Protein AF-A0A916U4J6-F1 (afdb_monomer_lite)

pLDDT: mean 70.71, std 25.66, range [29.33, 98.06]

Radius of gyration: 23.9 Å; chains: 1; bounding box: 47×44×87 Å

Secondary structure (DSSP, 8-state):
-------PPEEEE-------------------------SSSSTTTSS-S----S-HHHHS-----S---------------S----S-EEE-------TTT--EEEE--SSS-GGGEEEEEEEEEEEES-SS-S-SEEEETTEEEEPEEEEEE---SSS-SEEEEEEEE-HHHHHH-SSSEEEEE--TT-B-TT-

Organism: NCBI:txid1834438

Foldseek 3Di:
DDDDPPLAAAAEAADFDDDDPDDDDDDDDDDDDDDDDDPDPVPPVVVPDDDLQFDPPPADPPPPDPDPPPPPPPPPDPPDDPDDDPRHHYWYWYDADCAVVQKDKTFTDDDDQLLRHPWYKDKAKAFAQDPPDFQQWKDKVNHIFGWDWPDWAGDPSPNGGIMTMTMTTCSVVSNPDPHRMIMIHDRGRGRRHGD

Structure (mmCIF, N/CA/C/O backbone):
data_AF-A0A916U4J6-F1
#
_entry.id   AF-A0A916U4J6-F1
#
loop_
_atom_site.group_PDB
_atom_site.id
_atom_site.type_symbol
_atom_site.label_atom_id
_atom_site.label_alt_id
_atom_site.label_comp_id
_atom_site.label_asym_id
_atom_site.label_entity_id
_atom_site.label_seq_id
_atom_site.pdbx_PDB_ins_code
_atom_site.Cartn_x
_atom_site.Cartn_y
_atom_site.Cartn_z
_atom_site.occupancy
_atom_site.B_iso_or_equiv
_atom_site.auth_seq_id
_atom_site.auth_comp_id
_atom_site.auth_asym_id
_atom_site.auth_atom_id
_atom_site.pdbx_PDB_model_num
ATOM 1 N N . MET A 1 1 ? -29.915 -5.678 33.507 1.00 37.84 1 MET A N 1
ATOM 2 C CA . MET A 1 1 ? -29.948 -5.132 32.134 1.00 37.84 1 MET A CA 1
ATOM 3 C C . MET A 1 1 ? -28.510 -5.039 31.644 1.00 37.84 1 MET A C 1
ATOM 5 O O . MET A 1 1 ? -27.754 -4.249 32.188 1.00 37.84 1 MET A O 1
ATOM 9 N N . LYS A 1 2 ? -28.085 -5.941 30.750 1.00 38.78 2 LYS A N 1
ATOM 10 C CA . LYS A 1 2 ? -26.725 -5.948 30.186 1.00 38.78 2 LYS A CA 1
ATOM 11 C C . LYS A 1 2 ? -26.757 -5.118 28.902 1.00 38.78 2 LYS A C 1
ATOM 13 O O . LYS A 1 2 ? -27.437 -5.505 27.959 1.00 38.78 2 LYS A O 1
ATOM 18 N N . ASN A 1 3 ? -26.073 -3.976 28.901 1.00 37.28 3 ASN A N 1
ATOM 19 C CA . ASN A 1 3 ? -25.923 -3.127 27.721 1.00 37.28 3 ASN A CA 1
ATOM 20 C C . ASN A 1 3 ? -25.025 -3.843 26.707 1.00 37.28 3 ASN A C 1
ATOM 22 O O . ASN A 1 3 ? -23.828 -4.009 26.937 1.00 37.28 3 ASN A O 1
ATOM 26 N N . LEU A 1 4 ? -25.623 -4.300 25.608 1.00 35.91 4 LEU A N 1
ATOM 27 C CA . LEU A 1 4 ? -24.920 -4.903 24.485 1.00 35.91 4 LEU A CA 1
ATOM 28 C C . LEU A 1 4 ? -24.392 -3.766 23.599 1.00 35.91 4 LEU A C 1
ATOM 30 O O . LEU A 1 4 ? -25.134 -3.172 22.819 1.00 35.91 4 LEU A O 1
ATOM 34 N N . LEU A 1 5 ? -23.119 -3.410 23.775 1.00 39.50 5 LEU A N 1
ATOM 35 C CA . LEU A 1 5 ? -22.421 -2.458 22.912 1.00 39.50 5 LEU A CA 1
ATOM 36 C C . LEU A 1 5 ? -22.203 -3.104 21.541 1.00 39.50 5 LEU A C 1
ATOM 38 O O . LEU A 1 5 ? -21.291 -3.906 21.348 1.00 39.50 5 LEU A O 1
ATOM 42 N N . LEU A 1 6 ? -23.078 -2.754 20.601 1.00 39.31 6 LEU A N 1
ATOM 43 C CA . LEU A 1 6 ? -22.990 -3.135 19.198 1.00 39.31 6 LEU A CA 1
ATOM 44 C C . LEU A 1 6 ? -21.761 -2.446 18.582 1.00 39.31 6 LEU A C 1
ATOM 46 O O . LEU A 1 6 ? -21.791 -1.259 18.256 1.00 39.31 6 LEU A O 1
ATOM 50 N N . THR A 1 7 ? -20.647 -3.166 18.481 1.00 41.00 7 THR A N 1
ATOM 51 C CA . THR A 1 7 ? -19.419 -2.662 17.855 1.00 41.00 7 THR A CA 1
ATOM 52 C C . THR A 1 7 ? -19.598 -2.736 16.340 1.00 41.00 7 THR A C 1
ATOM 54 O O . THR A 1 7 ? -19.508 -3.807 15.745 1.00 41.00 7 THR A O 1
ATOM 57 N N . LYS A 1 8 ? -19.928 -1.603 15.713 1.00 39.94 8 LYS A N 1
ATOM 58 C CA . LYS A 1 8 ? -20.011 -1.494 14.252 1.00 39.94 8 LYS A CA 1
ATOM 59 C C . LYS A 1 8 ? -18.611 -1.632 13.652 1.00 39.94 8 LYS A C 1
ATOM 61 O O . LYS A 1 8 ? -17.681 -0.953 14.083 1.00 39.94 8 LYS A O 1
ATOM 66 N N . SER A 1 9 ? -18.468 -2.542 12.693 1.00 39.62 9 SER A N 1
ATOM 67 C CA . SER A 1 9 ? -17.208 -2.806 11.997 1.00 39.62 9 SER A CA 1
ATOM 68 C C . SER A 1 9 ? -17.072 -1.870 10.799 1.00 39.62 9 SER A C 1
ATOM 70 O O . SER A 1 9 ? -17.904 -1.898 9.891 1.00 39.62 9 SER A O 1
ATOM 72 N N . ALA A 1 10 ? -16.019 -1.053 10.797 1.00 39.56 10 ALA A N 1
ATOM 73 C CA . ALA A 1 10 ? -15.671 -0.175 9.686 1.00 39.56 10 ALA A CA 1
ATOM 74 C C . ALA A 1 10 ? -14.513 -0.780 8.869 1.00 39.56 10 ALA A C 1
ATOM 76 O O . ALA A 1 10 ? -13.466 -1.120 9.425 1.00 39.56 10 ALA A O 1
ATOM 77 N N . ALA A 1 11 ? -14.697 -0.905 7.560 1.00 34.94 11 ALA A N 1
ATOM 78 C CA . ALA A 1 11 ? -13.692 -1.246 6.565 1.00 34.94 11 ALA A CA 1
ATOM 79 C C . ALA A 1 11 ? -13.118 0.029 5.926 1.00 34.94 11 ALA A C 1
ATOM 81 O O . ALA A 1 11 ? -13.795 1.032 5.770 1.00 34.94 11 ALA A O 1
ATOM 82 N N . ILE A 1 12 ? -11.849 0.041 5.536 1.00 36.91 12 ILE A N 1
ATOM 83 C CA . ILE A 1 12 ? -11.245 1.203 4.868 1.00 36.91 12 ILE A CA 1
ATOM 84 C C . ILE A 1 12 ? -10.747 0.764 3.492 1.00 36.91 12 ILE A C 1
ATOM 86 O O . ILE A 1 12 ? -9.858 -0.080 3.398 1.00 36.91 12 ILE A O 1
ATOM 90 N N . LEU A 1 13 ? -11.322 1.319 2.427 1.00 34.31 13 LEU A N 1
ATOM 91 C CA . LEU A 1 13 ? -10.935 1.104 1.038 1.00 34.31 13 LEU A CA 1
ATOM 92 C C . LEU A 1 13 ? -10.186 2.323 0.501 1.00 34.31 13 LEU A C 1
ATOM 94 O O . LEU A 1 13 ? -10.789 3.179 -0.115 1.00 34.31 13 LEU A O 1
ATOM 98 N N . ILE A 1 14 ? -8.880 2.431 0.693 1.00 40.22 14 ILE A N 1
ATOM 99 C CA . ILE A 1 14 ? -8.102 3.554 0.152 1.00 40.22 14 ILE A CA 1
ATOM 100 C C . ILE A 1 14 ? -7.946 3.393 -1.373 1.00 40.22 14 ILE A C 1
ATOM 102 O O . ILE A 1 14 ? -7.306 2.447 -1.826 1.00 40.22 14 ILE A O 1
ATOM 106 N N . ILE A 1 15 ? -8.574 4.281 -2.157 1.00 37.62 15 ILE A N 1
ATOM 107 C CA . ILE A 1 15 ? -8.485 4.332 -3.623 1.00 37.62 15 ILE A CA 1
ATOM 108 C C . ILE A 1 15 ? -7.694 5.570 -4.010 1.00 37.62 15 ILE A C 1
ATOM 110 O O . ILE A 1 15 ? -8.048 6.687 -3.631 1.00 37.62 15 ILE A O 1
ATOM 114 N N . ILE A 1 16 ? -6.669 5.364 -4.825 1.00 37.81 16 ILE A N 1
ATOM 115 C CA . ILE A 1 16 ? -5.968 6.434 -5.511 1.00 37.81 16 ILE A CA 1
ATOM 116 C C . ILE A 1 16 ? -6.510 6.500 -6.948 1.00 37.81 16 ILE A C 1
ATOM 118 O O . ILE A 1 16 ? -6.655 5.470 -7.607 1.00 37.81 16 ILE A O 1
ATOM 122 N N . GLY A 1 17 ? -6.954 7.689 -7.364 1.00 36.22 17 GLY A N 1
ATOM 123 C CA . GLY A 1 17 ? -7.485 7.943 -8.703 1.00 36.22 17 GLY A CA 1
ATOM 124 C C . GLY A 1 17 ? -8.231 9.277 -8.799 1.00 36.22 17 GLY A C 1
ATOM 125 O O . GLY A 1 17 ? -9.106 9.580 -7.988 1.00 36.22 17 GLY A O 1
ATOM 126 N N . SER A 1 18 ? -7.883 10.100 -9.791 1.00 41.28 18 SER A N 1
ATOM 127 C CA . SER A 1 18 ? -8.541 11.387 -10.050 1.00 41.28 18 SER A CA 1
ATOM 128 C C . SER A 1 18 ? -9.828 11.238 -10.867 1.00 41.28 18 SER A C 1
ATOM 130 O O . SER A 1 18 ? -9.869 10.541 -11.879 1.00 41.28 18 SER A O 1
ATOM 132 N N . ILE A 1 19 ? -10.854 11.997 -10.474 1.00 39.66 19 ILE A N 1
ATOM 133 C CA . ILE A 1 19 ? -11.991 12.368 -11.323 1.00 39.66 19 ILE A CA 1
ATOM 134 C C . ILE A 1 19 ? -11.490 13.431 -12.308 1.00 39.66 19 ILE A C 1
ATOM 136 O O . ILE A 1 19 ? -11.100 14.523 -11.898 1.00 39.66 19 ILE A O 1
ATOM 140 N N . ILE A 1 20 ? -11.500 13.129 -13.607 1.00 39.34 20 ILE A N 1
ATOM 141 C CA . ILE A 1 20 ? -11.225 14.126 -14.647 1.00 39.34 20 ILE A CA 1
ATOM 142 C C . ILE A 1 20 ? -12.505 14.945 -14.860 1.00 39.34 20 ILE A C 1
ATOM 144 O O . ILE A 1 20 ? -13.418 14.509 -15.560 1.00 39.34 20 ILE A O 1
ATOM 148 N N . LEU A 1 21 ? -12.582 16.139 -14.265 1.00 37.91 21 LEU A N 1
ATOM 149 C CA . LEU A 1 21 ? -13.502 17.177 -14.734 1.00 37.91 21 LEU A CA 1
ATOM 150 C C . LEU A 1 21 ? -12.911 17.778 -16.015 1.00 37.91 21 LEU A C 1
ATOM 152 O O . LEU A 1 21 ? -11.863 18.421 -15.993 1.00 37.91 21 LEU A O 1
ATOM 156 N N . GLY A 1 22 ? -13.570 17.519 -17.143 1.00 40.03 22 GLY A N 1
ATOM 157 C CA . GLY A 1 22 ? -13.184 18.065 -18.436 1.00 40.03 22 GLY A CA 1
ATOM 158 C C . GLY A 1 22 ? -13.359 19.582 -18.503 1.00 40.03 22 GLY A C 1
ATOM 159 O O . GLY A 1 22 ? -14.395 20.109 -18.109 1.00 40.03 22 GLY A O 1
ATOM 160 N N . CYS A 1 23 ? -12.380 20.261 -19.100 1.00 29.33 23 CYS A N 1
ATOM 161 C CA . CYS A 1 23 ? -12.563 21.575 -19.705 1.00 29.33 23 CYS A CA 1
ATOM 162 C C . CYS A 1 23 ? -11.940 21.587 -21.105 1.00 29.33 23 CYS A C 1
ATOM 164 O O . CYS A 1 23 ? -10.903 20.978 -21.364 1.00 29.33 23 CYS A O 1
ATOM 166 N N . LYS A 1 24 ? -12.690 22.215 -22.011 1.00 31.84 24 LYS A N 1
ATOM 167 C CA . LYS A 1 24 ? -12.621 22.143 -23.471 1.00 31.84 24 LYS A CA 1
ATOM 168 C C . LYS A 1 24 ? -11.308 22.653 -24.068 1.00 31.84 24 LYS A C 1
ATOM 170 O O . LYS A 1 24 ? -10.673 23.569 -23.562 1.00 31.84 24 LYS A O 1
ATOM 175 N N . LYS A 1 25 ? -10.991 22.060 -25.217 1.00 31.42 25 LYS A N 1
ATOM 176 C CA . LYS A 1 25 ? -9.931 22.414 -26.160 1.00 31.42 25 LYS A CA 1
ATOM 177 C C . LYS A 1 25 ? -10.470 23.454 -27.154 1.00 31.42 25 LYS A C 1
ATOM 179 O O . LYS A 1 25 ? -11.507 23.195 -27.759 1.00 31.42 25 LYS A O 1
ATOM 184 N N . GLU A 1 26 ? -9.748 24.546 -27.389 1.00 33.69 26 GLU A N 1
ATOM 185 C CA . GLU A 1 26 ? -9.824 25.318 -28.639 1.00 33.69 26 GLU A CA 1
ATOM 186 C C . GLU A 1 26 ? -8.416 25.365 -29.244 1.00 33.69 26 GLU A C 1
ATOM 188 O O . GLU A 1 26 ? -7.453 25.757 -28.589 1.00 33.69 26 GLU A O 1
ATOM 193 N N . VAL A 1 27 ? -8.290 24.865 -30.474 1.00 33.28 27 VAL A N 1
ATOM 194 C CA . VAL A 1 27 ? -7.071 24.918 -31.291 1.00 33.28 27 VAL A CA 1
ATOM 195 C C . VAL A 1 27 ? -7.334 25.944 -32.383 1.00 33.28 27 VAL A C 1
ATOM 197 O O . VAL A 1 27 ? -8.283 25.779 -33.147 1.00 33.28 27 VAL A O 1
ATOM 200 N N . ALA A 1 28 ? -6.499 26.978 -32.460 1.00 31.88 28 ALA A N 1
ATOM 201 C CA . ALA A 1 28 ? -6.439 27.849 -33.625 1.00 31.88 28 ALA A CA 1
ATOM 202 C C . ALA A 1 28 ? -5.655 27.148 -34.747 1.00 31.88 28 ALA A C 1
ATOM 204 O O . ALA A 1 28 ? -4.586 26.581 -34.516 1.00 31.88 28 ALA A O 1
ATOM 205 N N . LEU A 1 29 ? -6.244 27.165 -35.943 1.00 29.86 29 LEU A N 1
ATOM 206 C CA . LEU A 1 29 ? -5.671 26.739 -37.217 1.00 29.86 29 LEU A CA 1
ATOM 207 C C . LEU A 1 29 ? -4.660 27.781 -37.709 1.00 29.86 29 LEU A C 1
ATOM 209 O O . LEU A 1 29 ? -4.991 28.962 -37.756 1.00 29.86 29 LEU A O 1
ATOM 213 N N . GLU A 1 30 ? -3.495 27.336 -38.172 1.00 32.72 30 GLU A N 1
ATOM 214 C CA . GLU A 1 30 ? -2.698 28.093 -39.139 1.00 32.72 30 GLU A CA 1
ATOM 215 C C . GLU A 1 30 ? -2.249 27.144 -40.259 1.00 32.72 30 GLU A C 1
ATOM 217 O O . GLU A 1 30 ? -1.778 26.030 -40.010 1.00 32.72 30 GLU A O 1
ATOM 222 N N . GLU A 1 31 ? -2.512 27.565 -41.496 1.00 35.88 31 GLU A N 1
ATOM 223 C CA . GLU A 1 31 ? -2.202 26.868 -42.741 1.00 35.88 31 GLU A CA 1
ATOM 224 C C . GLU A 1 31 ? -0.689 26.768 -42.968 1.00 35.88 31 GLU A C 1
ATOM 226 O O . GLU A 1 31 ? 0.039 27.749 -42.837 1.00 35.88 31 GLU A O 1
ATOM 231 N N . ALA A 1 32 ? -0.221 25.618 -43.454 1.00 32.31 32 ALA A N 1
ATOM 232 C CA . ALA A 1 32 ? 1.017 25.566 -44.220 1.00 32.31 32 ALA A CA 1
ATOM 233 C C . ALA A 1 32 ? 0.828 24.675 -45.448 1.00 32.31 32 ALA A C 1
ATOM 235 O O . ALA A 1 32 ? 0.446 23.506 -45.366 1.00 32.31 32 ALA A O 1
ATOM 236 N N . ALA A 1 33 ? 1.062 25.305 -46.593 1.00 32.69 33 ALA A N 1
ATOM 237 C CA . ALA A 1 33 ? 0.793 24.823 -47.928 1.00 32.69 33 ALA A CA 1
ATOM 238 C C . ALA A 1 33 ? 1.685 23.651 -48.376 1.00 32.69 33 ALA A C 1
ATOM 240 O O . ALA A 1 33 ? 2.830 23.466 -47.966 1.00 32.69 33 ALA A O 1
ATOM 241 N N . LEU A 1 34 ? 1.093 22.908 -49.305 1.00 30.62 34 LEU A N 1
ATOM 242 C CA . LEU A 1 34 ? 1.559 21.768 -50.083 1.00 30.62 34 LEU A CA 1
ATOM 243 C C . LEU A 1 34 ? 2.905 21.994 -50.808 1.00 30.62 34 LEU A C 1
ATOM 245 O O . LEU A 1 34 ? 3.031 22.954 -51.566 1.00 30.62 34 LEU A O 1
ATOM 249 N N . LYS A 1 35 ? 3.834 21.027 -50.730 1.00 30.42 35 LYS A N 1
ATOM 250 C CA . LYS A 1 35 ? 4.704 20.654 -51.865 1.00 30.42 35 LYS A CA 1
ATOM 251 C C . LYS A 1 35 ? 4.876 19.136 -51.935 1.00 30.42 35 LYS A C 1
ATOM 253 O O . LYS A 1 35 ? 5.360 18.498 -51.007 1.00 30.42 35 LYS A O 1
ATOM 258 N N . ASN A 1 36 ? 4.417 18.600 -53.059 1.00 38.28 36 ASN A N 1
ATOM 259 C CA . ASN A 1 36 ? 4.469 17.211 -53.486 1.00 38.28 36 ASN A CA 1
ATOM 260 C C . ASN A 1 36 ? 5.696 17.036 -54.393 1.00 38.28 36 ASN A C 1
ATOM 262 O O . ASN A 1 36 ? 5.663 17.532 -55.514 1.00 38.28 36 ASN A O 1
ATOM 266 N N . GLU A 1 37 ? 6.742 16.346 -53.934 1.00 35.78 37 GLU A N 1
ATOM 267 C CA . GLU A 1 37 ? 7.788 15.795 -54.806 1.00 35.78 37 GLU A CA 1
ATOM 268 C C . GLU A 1 37 ? 8.212 14.392 -54.326 1.00 35.78 37 GLU A C 1
ATOM 270 O O . GLU A 1 37 ? 8.702 14.202 -53.213 1.00 35.78 37 GLU A O 1
ATOM 275 N N . SER A 1 38 ? 8.013 13.415 -55.218 1.00 36.16 38 SER A N 1
ATOM 276 C CA . SER A 1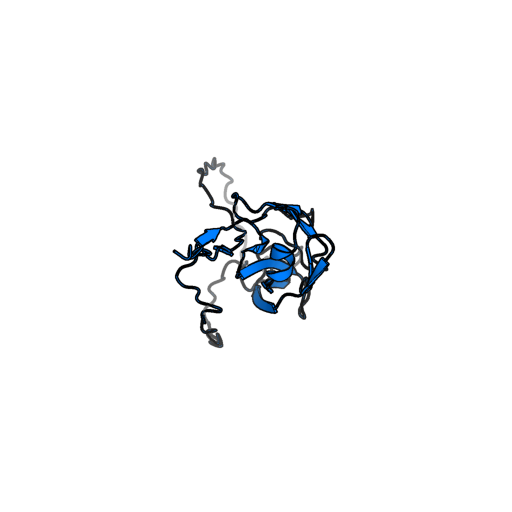 38 ? 8.631 12.079 -55.292 1.00 36.16 38 SER A CA 1
ATOM 277 C C . SER A 1 38 ? 8.538 11.152 -54.067 1.00 36.16 38 SER A C 1
ATOM 279 O O . SER A 1 38 ? 9.440 11.024 -53.238 1.00 36.16 38 SER A O 1
ATOM 281 N N . VAL A 1 39 ? 7.434 10.411 -54.049 1.00 43.44 39 VAL A N 1
ATOM 282 C CA . VAL A 1 39 ? 7.189 9.188 -53.282 1.00 43.44 39 VAL A CA 1
ATOM 283 C C . VAL A 1 39 ? 8.073 8.072 -53.854 1.00 43.44 39 VAL A C 1
ATOM 285 O O . VAL A 1 39 ? 7.848 7.677 -54.985 1.00 43.44 39 VAL A O 1
ATOM 288 N N . GLU A 1 40 ? 9.107 7.642 -53.120 1.00 41.47 40 GLU A N 1
ATOM 289 C CA . GLU A 1 40 ? 9.592 6.239 -53.014 1.00 41.47 40 GLU A CA 1
ATOM 290 C C . GLU A 1 40 ? 10.998 6.130 -52.392 1.00 41.47 40 GLU A C 1
ATOM 292 O O . GLU A 1 40 ? 11.308 5.114 -51.780 1.00 41.47 40 GLU A O 1
ATOM 297 N N . SER A 1 41 ? 11.824 7.185 -52.390 1.00 33.91 41 SER A N 1
ATOM 298 C CA . SER A 1 41 ? 13.187 7.099 -51.816 1.00 33.91 41 SER A CA 1
ATOM 299 C C . SER A 1 41 ? 13.327 7.596 -50.363 1.00 33.91 41 SER A C 1
ATOM 301 O O . SER A 1 41 ? 14.405 7.490 -49.778 1.00 33.91 41 SER A O 1
ATOM 303 N N . ALA A 1 42 ? 12.260 8.116 -49.743 1.00 31.89 42 ALA A N 1
ATOM 304 C CA . ALA A 1 42 ? 12.296 8.644 -48.369 1.00 31.89 42 ALA A CA 1
ATOM 305 C C . ALA A 1 42 ? 11.887 7.625 -47.283 1.00 31.89 42 ALA A C 1
ATOM 307 O O . ALA A 1 42 ? 12.014 7.918 -46.092 1.00 31.89 42 ALA A O 1
ATOM 308 N N . VAL A 1 43 ? 11.415 6.431 -47.666 1.00 38.75 43 VAL A N 1
ATOM 309 C CA . VAL A 1 43 ? 10.859 5.445 -46.718 1.00 38.75 43 VAL A CA 1
ATOM 310 C C . VAL A 1 43 ? 11.951 4.715 -45.926 1.00 38.75 43 VAL A C 1
ATOM 312 O O . VAL A 1 43 ? 11.737 4.396 -44.761 1.00 38.75 43 VAL A O 1
ATOM 315 N N . SER A 1 44 ? 13.157 4.538 -46.476 1.00 38.72 44 SER A N 1
ATOM 316 C CA . SER A 1 44 ? 14.243 3.845 -45.757 1.00 38.72 44 SER A CA 1
ATOM 317 C C . SER A 1 44 ? 15.209 4.765 -45.004 1.00 38.72 44 SER A C 1
ATOM 319 O O . SER A 1 44 ? 15.927 4.290 -44.130 1.00 38.72 44 SER A O 1
ATOM 321 N N . ALA A 1 45 ? 15.212 6.076 -45.269 1.00 31.44 45 ALA A N 1
ATOM 322 C CA . ALA A 1 45 ? 16.158 7.012 -44.643 1.00 31.44 45 ALA A CA 1
ATOM 323 C C . ALA A 1 45 ? 15.576 7.820 -43.465 1.00 31.44 45 ALA A C 1
ATOM 325 O O . ALA A 1 45 ? 16.329 8.457 -42.733 1.00 31.44 45 ALA A O 1
ATOM 326 N N . LYS A 1 46 ? 14.256 7.772 -43.224 1.00 34.69 46 LYS A N 1
ATOM 327 C CA . LYS A 1 46 ? 13.618 8.437 -42.067 1.00 34.69 46 LYS A CA 1
ATOM 328 C C . LYS A 1 46 ? 13.382 7.527 -40.857 1.00 34.69 46 LYS A C 1
ATOM 330 O O . LYS A 1 46 ? 12.897 7.996 -39.833 1.00 34.69 46 LYS A O 1
ATOM 335 N N . LEU A 1 47 ? 13.789 6.258 -40.938 1.00 39.06 47 LEU A N 1
ATOM 336 C CA . LEU A 1 47 ? 13.796 5.321 -39.805 1.00 39.06 47 LEU A CA 1
ATOM 337 C C . LEU A 1 47 ? 15.022 5.464 -38.886 1.00 39.06 47 LEU A C 1
ATOM 339 O O . LEU A 1 47 ? 15.155 4.718 -37.921 1.00 39.06 47 LEU A O 1
ATOM 343 N N . SER A 1 48 ? 15.897 6.440 -39.138 1.00 42.91 48 SER A N 1
ATOM 344 C CA . SER A 1 48 ? 17.095 6.677 -38.333 1.00 42.91 48 SER A CA 1
ATOM 345 C C . SER A 1 48 ? 17.105 8.076 -37.716 1.00 42.91 48 SER A C 1
ATOM 347 O O . SER A 1 48 ? 17.960 8.896 -38.037 1.00 42.91 48 SER A O 1
ATOM 349 N N . SER A 1 49 ? 16.191 8.346 -36.781 1.00 34.84 49 SER A N 1
ATOM 350 C CA . SER A 1 49 ? 16.466 9.292 -35.691 1.00 34.84 49 SER A CA 1
ATOM 351 C C . SER A 1 49 ? 15.435 9.190 -34.566 1.00 34.84 49 SER A C 1
ATOM 353 O O . SER A 1 49 ? 14.314 9.671 -34.693 1.00 34.84 49 SER A O 1
ATOM 355 N N . LYS A 1 50 ? 15.910 8.653 -33.436 1.00 39.44 50 LYS A N 1
ATOM 356 C CA . LYS A 1 50 ? 15.469 8.933 -32.060 1.00 39.44 50 LYS A CA 1
ATOM 357 C C . LYS A 1 50 ? 14.051 8.498 -31.674 1.00 39.44 50 LYS A C 1
ATOM 359 O O . LYS A 1 50 ? 13.132 9.298 -31.591 1.00 39.44 50 LYS A O 1
ATOM 364 N N . SER A 1 51 ? 13.975 7.214 -31.317 1.00 39.91 51 SER A N 1
ATOM 365 C CA . SER A 1 51 ? 13.306 6.689 -30.116 1.00 39.91 51 SER A CA 1
ATOM 366 C C . SER A 1 51 ? 12.078 7.478 -29.647 1.00 39.91 51 SER A C 1
ATOM 368 O O . SER A 1 51 ? 12.158 8.305 -28.737 1.00 39.91 51 SER A O 1
ATOM 370 N N . LEU A 1 52 ? 10.927 7.177 -30.248 1.00 38.72 52 LEU A N 1
ATOM 371 C CA . LEU A 1 52 ? 9.648 7.374 -29.576 1.00 38.72 52 LEU A CA 1
ATOM 372 C C . LEU A 1 52 ? 9.594 6.352 -28.436 1.00 38.72 52 LEU A C 1
ATOM 374 O O . LEU A 1 52 ? 9.311 5.175 -28.639 1.00 38.72 52 LEU A O 1
ATOM 378 N N . LEU A 1 53 ? 9.990 6.820 -27.255 1.00 41.94 53 LEU A N 1
ATOM 379 C CA . LEU A 1 53 ? 10.016 6.081 -26.002 1.00 41.94 53 LEU A CA 1
ATOM 380 C C . LEU A 1 53 ? 8.585 5.713 -25.590 1.00 41.94 53 LEU A C 1
ATOM 382 O O . LEU A 1 53 ? 7.860 6.514 -25.009 1.00 41.94 53 LEU A O 1
ATOM 386 N N . GLY A 1 54 ? 8.200 4.482 -25.890 1.00 38.50 54 GLY A N 1
ATOM 387 C CA . GLY A 1 54 ? 6.983 3.826 -25.427 1.00 38.50 54 GLY A CA 1
ATOM 388 C C . GLY A 1 54 ? 6.936 2.425 -26.018 1.00 38.50 54 GLY A C 1
ATOM 389 O O . GLY A 1 54 ? 7.420 2.210 -27.133 1.00 38.50 54 GLY A O 1
ATOM 390 N N . SER A 1 55 ? 6.401 1.453 -25.283 1.00 42.44 55 SER A N 1
ATOM 391 C CA . SER A 1 55 ? 6.260 0.111 -25.838 1.00 42.44 55 SER A CA 1
ATOM 392 C C . SER A 1 55 ? 5.291 0.163 -27.034 1.00 42.44 55 SER A C 1
ATOM 394 O O . SER A 1 55 ? 4.178 0.689 -26.905 1.00 42.44 55 SER A O 1
ATOM 396 N N . PRO A 1 56 ? 5.649 -0.377 -28.218 1.00 47.28 56 PRO A N 1
ATOM 397 C CA . PRO A 1 56 ? 4.786 -0.332 -29.403 1.00 47.28 56 PRO A CA 1
ATOM 398 C C . PRO A 1 56 ? 3.478 -1.123 -29.229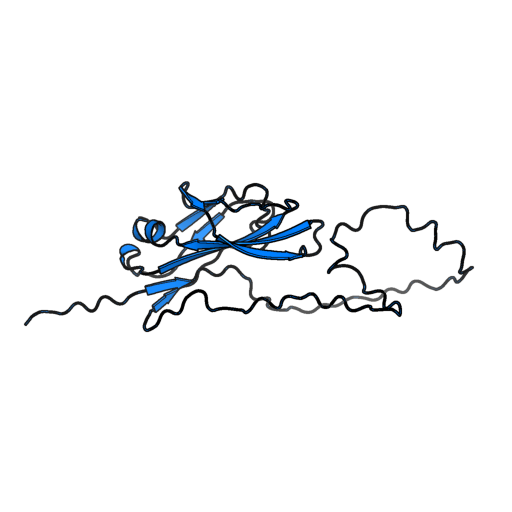 1.00 47.28 56 PRO A C 1
ATOM 400 O O . PRO A 1 56 ? 2.598 -1.040 -30.080 1.00 47.28 56 PRO A O 1
ATOM 403 N N . ALA A 1 57 ? 3.327 -1.868 -28.130 1.00 49.72 57 ALA A N 1
ATOM 404 C CA . ALA A 1 57 ? 2.163 -2.700 -27.853 1.00 49.72 57 ALA A CA 1
ATOM 405 C C . ALA A 1 57 ? 0.866 -1.915 -27.564 1.00 49.72 57 ALA A C 1
ATOM 407 O O . ALA A 1 57 ? -0.211 -2.481 -27.737 1.00 49.72 57 ALA A O 1
ATOM 408 N N . ALA A 1 58 ? 0.940 -0.642 -27.150 1.00 51.81 58 ALA A N 1
ATOM 409 C CA . ALA A 1 58 ? -0.252 0.160 -26.821 1.00 51.81 58 ALA A CA 1
ATOM 410 C C . ALA A 1 58 ? -0.233 1.609 -27.348 1.00 51.81 58 ALA A C 1
ATOM 412 O O . ALA A 1 58 ? -1.266 2.274 -27.347 1.00 51.81 58 ALA A O 1
ATOM 413 N N . CYS A 1 59 ? 0.923 2.102 -27.801 1.00 55.41 59 CYS A N 1
ATOM 414 C CA . CYS A 1 59 ? 1.180 3.543 -27.911 1.00 55.41 59 CYS A CA 1
ATOM 415 C C . CYS A 1 59 ? 1.538 4.028 -29.323 1.00 55.41 59 CYS A C 1
ATOM 417 O O . CYS A 1 59 ? 1.770 5.218 -29.526 1.00 55.41 59 CYS A O 1
ATOM 419 N N . GLY A 1 60 ? 1.602 3.121 -30.301 1.00 52.94 60 GLY A N 1
ATOM 420 C CA . GLY A 1 60 ? 1.794 3.474 -31.708 1.00 52.94 60 GLY A CA 1
ATOM 421 C C . GLY A 1 60 ? 0.460 3.666 -32.438 1.00 52.94 60 GLY A C 1
ATOM 422 O O . GLY A 1 60 ? -0.539 3.059 -32.044 1.00 52.94 60 GLY A O 1
ATOM 423 N N . PRO A 1 61 ? 0.408 4.453 -33.532 1.00 48.19 61 PRO A N 1
ATOM 424 C CA . PRO A 1 61 ? -0.705 4.343 -34.465 1.00 48.19 61 PRO A CA 1
ATOM 425 C C . PRO A 1 61 ? -0.755 2.894 -34.959 1.00 48.19 61 PRO A C 1
ATOM 427 O O . PRO A 1 61 ? 0.244 2.372 -35.458 1.00 48.19 61 PRO A O 1
ATOM 430 N N . VAL A 1 62 ? -1.903 2.230 -34.808 1.00 47.97 62 VAL A N 1
ATOM 431 C CA . VAL A 1 62 ? -2.145 0.936 -35.450 1.00 47.97 62 VAL A CA 1
ATOM 432 C C . VAL A 1 62 ? -2.068 1.183 -36.953 1.00 47.97 62 VAL A C 1
ATOM 434 O O . VAL A 1 62 ? -3.023 1.659 -37.563 1.00 47.97 62 VAL A O 1
ATOM 437 N N . LEU A 1 63 ? -0.915 0.906 -37.562 1.00 46.88 63 LEU A N 1
ATOM 438 C CA . LEU A 1 63 ? -0.834 0.769 -39.006 1.00 46.88 63 LEU A CA 1
ATOM 439 C C . LEU A 1 63 ? -1.642 -0.482 -39.337 1.00 46.88 63 LEU A C 1
ATOM 441 O O . LEU A 1 63 ? -1.189 -1.605 -39.118 1.00 46.88 63 LEU A O 1
ATOM 445 N N . ALA A 1 64 ? -2.877 -0.271 -39.790 1.00 45.41 64 ALA A N 1
ATOM 446 C CA . ALA A 1 64 ? -3.730 -1.304 -40.345 1.00 45.41 64 ALA A CA 1
ATOM 447 C C . ALA A 1 64 ? -3.047 -1.859 -41.600 1.00 45.41 64 ALA A C 1
ATOM 449 O O . ALA A 1 64 ? -3.287 -1.387 -42.706 1.00 45.41 64 ALA A O 1
ATOM 450 N N . ASN A 1 65 ? -2.145 -2.822 -41.420 1.00 45.50 65 ASN A N 1
ATOM 451 C CA . ASN A 1 65 ? -1.563 -3.567 -42.518 1.00 45.50 65 ASN A CA 1
ATOM 452 C C . ASN A 1 65 ? -2.177 -4.966 -42.519 1.00 45.50 65 ASN A C 1
ATOM 454 O O . ASN A 1 65 ? -2.119 -5.702 -41.532 1.00 45.50 65 ASN A O 1
ATOM 458 N N . ASN A 1 66 ? -2.847 -5.266 -43.628 1.00 51.59 66 ASN A N 1
ATOM 459 C CA . ASN A 1 66 ? -3.606 -6.479 -43.886 1.00 51.59 66 ASN A CA 1
ATOM 460 C C . ASN A 1 66 ? -2.778 -7.734 -43.585 1.00 51.59 66 ASN A C 1
ATOM 462 O O . ASN A 1 66 ? -1.816 -8.035 -44.287 1.00 51.59 66 ASN A O 1
ATOM 466 N N . GLY A 1 67 ? -3.186 -8.474 -42.554 1.00 50.72 67 GLY A N 1
ATOM 467 C CA . GLY A 1 67 ? -2.564 -9.742 -42.168 1.00 50.72 67 GLY A CA 1
ATOM 468 C C . GLY A 1 67 ? -2.572 -9.986 -40.662 1.00 50.72 67 GLY A C 1
ATOM 469 O O . GLY A 1 67 ? -1.560 -10.393 -40.101 1.00 50.72 67 GLY A O 1
ATOM 470 N N . ILE A 1 68 ? -3.690 -9.713 -39.981 1.00 46.22 68 ILE A N 1
ATOM 471 C CA . ILE A 1 68 ? -3.809 -9.965 -38.541 1.00 46.22 68 ILE A CA 1
ATOM 472 C C . ILE A 1 68 ? -4.015 -11.468 -38.338 1.00 46.22 68 ILE A C 1
ATOM 474 O O . ILE A 1 68 ? -5.143 -11.956 -38.268 1.00 46.22 68 ILE A O 1
ATOM 478 N N . SER A 1 69 ? -2.916 -12.210 -38.207 1.00 46.59 69 SER A N 1
ATOM 479 C CA . SER A 1 69 ? -2.949 -13.450 -37.437 1.00 46.59 69 SER A CA 1
ATOM 480 C C . SER A 1 69 ? -3.178 -13.041 -35.987 1.00 46.59 69 SER A C 1
ATOM 482 O O . SER A 1 69 ? -2.265 -12.619 -35.280 1.00 46.59 69 SER A O 1
ATOM 484 N N . LYS A 1 70 ? -4.449 -13.057 -35.581 1.00 45.69 70 LYS A N 1
ATOM 485 C CA . LYS A 1 70 ? -4.887 -12.800 -34.215 1.00 45.69 70 LYS A CA 1
ATOM 486 C C . LYS A 1 70 ? -4.308 -13.920 -33.355 1.00 45.69 70 LYS A C 1
ATOM 488 O O . LYS A 1 70 ? -4.922 -14.973 -33.223 1.00 45.69 70 LYS A O 1
ATOM 493 N N . THR A 1 71 ? -3.130 -13.717 -32.774 1.00 47.19 71 THR A N 1
ATOM 494 C CA . THR A 1 71 ? -2.646 -14.541 -31.665 1.00 47.19 71 THR A CA 1
ATOM 495 C C . THR A 1 71 ? -3.563 -14.273 -30.474 1.00 47.19 71 THR A C 1
ATOM 497 O O . THR A 1 71 ? -3.283 -13.473 -29.587 1.00 47.19 71 THR A O 1
ATOM 500 N N . THR A 1 72 ? -4.728 -14.922 -30.475 1.00 48.03 72 THR A N 1
ATOM 501 C CA . THR A 1 72 ? -5.605 -15.047 -29.315 1.00 48.03 72 THR A CA 1
ATOM 502 C C . THR A 1 72 ? -4.937 -15.973 -28.317 1.00 48.03 72 THR A C 1
ATOM 504 O O . THR A 1 72 ? -5.292 -17.138 -28.191 1.00 48.03 72 THR A O 1
ATOM 507 N N . SER A 1 73 ? -3.958 -15.450 -27.596 1.00 50.28 73 SER A N 1
ATOM 508 C CA . SER A 1 73 ? -3.638 -15.973 -26.277 1.00 50.28 73 SER A CA 1
ATOM 509 C C . SER A 1 73 ? -3.829 -14.859 -25.263 1.00 50.28 73 SER A C 1
ATOM 511 O O . SER A 1 73 ? -2.931 -14.545 -24.488 1.00 50.28 73 SER A O 1
ATOM 513 N N . SER A 1 74 ? -5.016 -14.239 -25.267 1.00 49.59 74 SER A N 1
ATOM 514 C CA . SER A 1 74 ? -5.502 -13.657 -24.026 1.00 49.59 74 SER A CA 1
ATOM 515 C C . SER A 1 74 ? -6.085 -14.820 -23.231 1.00 49.59 74 SER A C 1
ATOM 517 O O . SER A 1 74 ? -7.204 -15.280 -23.452 1.00 49.59 74 SER A O 1
ATOM 519 N N . THR A 1 75 ? -5.296 -15.367 -22.312 1.00 54.88 75 THR A N 1
ATOM 520 C CA . THR A 1 75 ? -5.886 -16.030 -21.156 1.00 54.88 75 THR A CA 1
ATOM 521 C C . THR A 1 75 ? -6.662 -14.935 -20.443 1.00 54.88 75 THR A C 1
ATOM 523 O O . THR A 1 75 ? -6.088 -14.119 -19.725 1.00 54.88 75 THR A O 1
ATOM 526 N N . GLN A 1 76 ? -7.960 -14.835 -20.739 1.00 49.53 76 GLN A N 1
ATOM 527 C CA . GLN A 1 76 ? -8.865 -13.957 -20.019 1.00 49.53 76 GLN A CA 1
ATOM 528 C C . GLN A 1 76 ? -8.722 -14.313 -18.545 1.00 49.53 76 GLN A C 1
ATOM 530 O O . GLN A 1 76 ? -9.155 -15.376 -18.098 1.00 49.53 76 GLN A O 1
ATOM 535 N N . ARG A 1 77 ? -8.041 -13.449 -17.794 1.00 62.69 77 ARG A N 1
ATOM 536 C CA . ARG A 1 77 ? -7.911 -13.641 -16.361 1.00 62.69 77 ARG A CA 1
ATOM 537 C C . ARG A 1 77 ? -9.292 -13.382 -15.789 1.00 62.69 77 ARG A C 1
ATOM 539 O O . ARG A 1 77 ? -9.802 -12.268 -15.890 1.00 62.69 77 ARG A O 1
ATOM 546 N N . VAL A 1 78 ? -9.918 -14.432 -15.266 1.00 69.38 78 VAL A N 1
ATOM 547 C CA . VAL A 1 78 ? -11.195 -14.313 -14.565 1.00 69.38 78 VAL A CA 1
ATOM 548 C C . VAL A 1 78 ? -11.008 -13.260 -13.478 1.00 69.38 78 VAL A C 1
ATOM 550 O O . VAL A 1 78 ? -10.122 -13.384 -12.630 1.00 69.38 78 VAL A O 1
ATOM 553 N N . VAL A 1 79 ? -11.808 -12.196 -13.541 1.00 68.38 79 VAL A N 1
ATOM 554 C CA . VAL A 1 79 ? -11.882 -11.214 -12.461 1.00 68.38 79 VAL A CA 1
ATOM 555 C C . VAL A 1 79 ? -12.622 -11.902 -11.325 1.00 68.38 79 VAL A C 1
ATOM 557 O O . VAL A 1 79 ? -13.845 -11.984 -11.319 1.00 68.38 79 VAL A O 1
ATOM 560 N N . SER A 1 80 ? -11.862 -12.477 -10.401 1.00 72.75 80 SER A N 1
ATOM 561 C CA . SER A 1 80 ? -12.390 -13.062 -9.177 1.00 72.75 80 SER A CA 1
ATOM 562 C C . SER A 1 80 ? -12.437 -11.996 -8.092 1.00 72.75 80 SER A C 1
ATOM 564 O O . SER A 1 80 ? -11.438 -11.307 -7.860 1.00 72.75 80 SER A O 1
ATOM 566 N N . ASN A 1 81 ? -13.564 -11.887 -7.390 1.00 77.25 81 ASN A N 1
ATOM 567 C CA . ASN A 1 81 ? -13.641 -11.090 -6.173 1.00 77.25 81 ASN A CA 1
ATOM 568 C C . ASN A 1 81 ? -12.555 -11.552 -5.205 1.00 77.25 81 ASN A C 1
ATOM 570 O O . ASN A 1 81 ? -12.486 -12.727 -4.852 1.00 77.25 81 ASN A O 1
ATOM 574 N N . ALA A 1 82 ? -11.702 -10.622 -4.783 1.00 79.56 82 ALA A N 1
ATOM 575 C CA . ALA A 1 82 ? -10.656 -10.965 -3.838 1.00 79.56 82 ALA A CA 1
ATOM 576 C C . ALA A 1 82 ? -11.211 -11.113 -2.415 1.00 79.56 82 ALA A C 1
ATOM 578 O O . ALA A 1 82 ? -10.708 -11.947 -1.681 1.00 79.56 82 ALA A O 1
ATOM 579 N N . ASN A 1 83 ? -12.229 -10.319 -2.056 1.00 84.19 83 ASN A N 1
ATOM 580 C CA . ASN A 1 83 ? -13.000 -10.405 -0.814 1.00 84.19 83 ASN A CA 1
ATOM 581 C C . ASN A 1 83 ? -14.420 -9.859 -1.049 1.00 84.19 83 ASN A C 1
ATOM 583 O O . ASN A 1 83 ? -14.652 -9.074 -1.973 1.00 84.19 83 ASN A O 1
ATOM 587 N N . THR A 1 84 ? -15.369 -10.236 -0.197 1.00 88.00 84 THR A N 1
ATOM 588 C CA . THR A 1 84 ? -16.684 -9.587 -0.087 1.00 88.00 84 THR A CA 1
ATOM 589 C C . THR A 1 84 ? -16.990 -9.406 1.390 1.00 88.00 84 THR A C 1
ATOM 591 O O . THR A 1 84 ? -16.945 -10.373 2.145 1.00 88.00 84 THR A O 1
ATOM 594 N N . ILE A 1 85 ? -17.240 -8.163 1.800 1.00 88.69 85 ILE A N 1
ATOM 595 C CA . ILE A 1 85 ? -17.507 -7.794 3.192 1.00 88.69 85 ILE A CA 1
ATOM 596 C C . ILE A 1 85 ? -18.922 -7.222 3.234 1.00 88.69 85 ILE A C 1
ATOM 598 O O . ILE A 1 85 ? -19.230 -6.284 2.501 1.00 88.69 85 ILE A O 1
ATOM 602 N N . TYR A 1 86 ? -19.772 -7.814 4.066 1.00 90.69 86 TYR A N 1
ATOM 603 C CA . TYR A 1 86 ? -21.155 -7.390 4.270 1.00 90.69 86 TYR A CA 1
ATOM 604 C C . TYR A 1 86 ? -21.274 -6.570 5.556 1.00 90.69 86 TYR A C 1
ATOM 606 O O . TYR A 1 86 ? -20.397 -6.649 6.417 1.00 90.69 86 TYR A O 1
ATOM 614 N N . ASP A 1 87 ? -22.353 -5.792 5.670 1.00 92.31 87 ASP A N 1
ATOM 615 C CA . ASP A 1 87 ? -22.733 -5.059 6.887 1.00 92.31 87 ASP A CA 1
ATOM 616 C C . ASP A 1 87 ? -21.590 -4.239 7.511 1.00 92.31 87 ASP A C 1
ATOM 618 O O . ASP A 1 87 ? -21.429 -4.172 8.732 1.00 92.31 87 ASP A O 1
ATOM 622 N N . THR A 1 88 ? -20.772 -3.618 6.656 1.00 91.62 88 THR A N 1
ATOM 623 C CA . THR A 1 88 ? -19.626 -2.812 7.072 1.00 91.62 88 THR A CA 1
ATOM 624 C C . THR A 1 88 ? -19.813 -1.358 6.666 1.00 91.62 88 THR A C 1
ATOM 626 O O . THR A 1 88 ? -20.249 -1.057 5.554 1.00 91.62 88 THR A O 1
ATOM 629 N N . ASP A 1 89 ? -19.453 -0.449 7.565 1.00 92.75 89 ASP A N 1
ATOM 630 C CA . ASP A 1 89 ? -19.217 0.942 7.188 1.00 92.75 89 ASP A CA 1
ATOM 631 C C . ASP A 1 89 ? -17.909 1.001 6.398 1.00 92.75 89 ASP A C 1
ATOM 633 O O . ASP A 1 89 ? -16.995 0.250 6.726 1.00 92.75 89 ASP A O 1
ATOM 637 N N . PHE A 1 90 ? -17.769 1.872 5.392 1.00 94.00 90 PHE A N 1
ATOM 638 C CA . PHE A 1 90 ? -16.479 2.008 4.714 1.00 94.00 90 PHE A CA 1
ATOM 639 C C . PHE A 1 90 ? -15.985 3.435 4.497 1.00 94.00 90 PHE A C 1
ATOM 641 O O . PHE A 1 90 ? -16.775 4.367 4.372 1.00 94.00 90 PHE A O 1
ATOM 648 N N . VAL A 1 91 ? -14.661 3.610 4.449 1.00 95.00 91 VAL A N 1
ATOM 649 C CA . VAL A 1 91 ? -14.013 4.889 4.106 1.00 95.00 91 VAL A CA 1
ATOM 650 C C . VAL A 1 91 ? -12.880 4.690 3.113 1.00 95.00 91 VAL A C 1
ATOM 652 O O . VAL A 1 91 ? -12.108 3.752 3.235 1.00 95.00 91 VAL A O 1
ATOM 655 N N . SER A 1 92 ? -12.745 5.597 2.151 1.00 94.75 92 SER A N 1
ATOM 656 C CA . SER A 1 92 ? -11.644 5.623 1.194 1.00 94.75 92 SER A CA 1
ATOM 657 C C . SER A 1 92 ? -10.819 6.891 1.309 1.00 94.75 92 SER A C 1
ATOM 659 O O . SER A 1 92 ? -11.377 7.980 1.410 1.00 94.75 92 SER A O 1
ATOM 661 N N . ALA A 1 93 ? -9.499 6.763 1.242 1.00 95.50 93 ALA A N 1
ATOM 662 C CA . ALA A 1 93 ? -8.576 7.874 1.024 1.00 95.50 93 ALA A CA 1
ATOM 663 C C . ALA A 1 93 ? -7.589 7.500 -0.085 1.00 95.50 93 ALA A C 1
ATOM 665 O O . ALA A 1 93 ? -7.566 6.356 -0.509 1.00 95.50 93 ALA A O 1
ATOM 666 N N . GLY A 1 94 ? -6.787 8.433 -0.570 1.00 93.12 94 GLY A N 1
ATOM 667 C CA . GLY A 1 94 ? -5.797 8.138 -1.595 1.00 93.12 94 GLY A CA 1
ATOM 668 C C . GLY A 1 94 ? -4.852 9.303 -1.808 1.00 93.12 94 GLY A C 1
ATOM 669 O O . GLY A 1 94 ? -5.141 10.422 -1.388 1.00 93.12 94 GLY A O 1
ATOM 670 N N . LEU A 1 95 ? -3.721 9.022 -2.445 1.00 92.25 95 LEU A N 1
ATOM 671 C CA . LEU A 1 95 ? -2.649 9.976 -2.697 1.00 92.25 95 LEU A CA 1
ATOM 672 C C . LEU A 1 95 ? -2.127 9.826 -4.125 1.00 92.25 95 LEU A C 1
ATOM 674 O O . LEU A 1 95 ? -1.410 8.878 -4.423 1.00 92.25 95 LEU A O 1
ATOM 678 N N . GLY A 1 96 ? -2.483 10.765 -4.996 1.00 88.94 96 GLY A N 1
ATOM 679 C CA . GLY A 1 96 ? -1.931 10.839 -6.347 1.00 88.94 96 GLY A CA 1
ATOM 680 C C . GLY A 1 96 ? -0.728 11.778 -6.426 1.00 88.94 96 GLY A C 1
ATOM 681 O O . GLY A 1 96 ? -0.345 12.422 -5.451 1.00 88.94 96 GLY A O 1
ATOM 682 N N . GLY A 1 97 ? -0.160 11.914 -7.624 1.00 84.94 97 GLY A N 1
ATOM 683 C CA . GLY A 1 97 ? 0.822 12.968 -7.904 1.00 84.94 97 GLY A CA 1
ATOM 684 C C . GLY A 1 97 ? 2.239 12.708 -7.387 1.00 84.94 97 GLY A C 1
ATOM 685 O O . GLY A 1 97 ? 3.033 13.639 -7.331 1.00 84.94 97 GLY A O 1
ATOM 686 N N . LEU A 1 98 ? 2.606 11.458 -7.092 1.00 89.69 98 LEU A N 1
ATOM 687 C CA . LEU A 1 98 ? 3.951 11.098 -6.614 1.00 89.69 98 LEU A CA 1
ATOM 688 C C . LEU A 1 98 ? 5.052 11.150 -7.696 1.00 89.69 98 LEU A C 1
ATOM 690 O O . LEU A 1 98 ? 6.181 10.705 -7.472 1.00 89.69 98 LEU A O 1
ATOM 694 N N . ARG A 1 99 ? 4.753 11.711 -8.877 1.00 83.56 99 ARG A N 1
ATOM 695 C CA . ARG A 1 99 ? 5.688 11.837 -10.004 1.00 83.56 99 ARG A CA 1
ATOM 696 C C . ARG A 1 99 ? 6.903 12.665 -9.599 1.00 83.56 99 ARG A C 1
ATOM 698 O O . ARG A 1 99 ? 6.775 13.853 -9.330 1.00 83.56 99 ARG A O 1
ATOM 705 N N . GLY A 1 100 ? 8.085 12.055 -9.654 1.00 80.75 100 GLY A N 1
ATOM 706 C CA . GLY A 1 100 ? 9.346 12.742 -9.353 1.00 80.75 100 GLY A CA 1
ATOM 707 C C . GLY A 1 100 ? 9.517 13.125 -7.879 1.00 80.75 100 GLY A C 1
ATOM 708 O O . GLY A 1 100 ? 10.497 13.784 -7.553 1.00 80.75 100 GLY A O 1
ATOM 709 N N . VAL A 1 101 ? 8.586 12.711 -7.011 1.00 87.94 101 VAL A N 1
ATOM 710 C CA . VAL A 1 101 ? 8.653 12.894 -5.555 1.00 87.94 101 VAL A CA 1
ATOM 711 C C . VAL A 1 101 ? 8.977 11.562 -4.887 1.00 87.94 101 VAL A C 1
ATOM 713 O O . VAL A 1 101 ? 9.875 11.499 -4.059 1.00 87.94 101 VAL A O 1
ATOM 716 N N . GLY A 1 102 ? 8.279 10.487 -5.277 1.00 89.00 102 GLY A N 1
ATOM 717 C CA . GLY A 1 102 ? 8.510 9.144 -4.735 1.00 89.00 102 GLY A CA 1
ATOM 718 C C . GLY A 1 102 ? 8.023 8.941 -3.298 1.00 89.00 102 GLY A C 1
ATOM 719 O O . GLY A 1 102 ? 8.236 7.869 -2.743 1.00 89.00 102 GLY A O 1
ATOM 720 N N . SER A 1 103 ? 7.356 9.931 -2.701 1.00 93.75 103 SER A N 1
ATOM 721 C CA . SER A 1 103 ? 6.816 9.842 -1.347 1.00 93.75 103 SER A CA 1
ATOM 722 C C . SER A 1 103 ? 5.627 10.773 -1.118 1.00 93.75 103 SER A C 1
ATOM 724 O O . SER A 1 103 ? 5.449 11.773 -1.819 1.00 93.75 103 SER A O 1
ATOM 726 N N . GLY A 1 104 ? 4.810 10.463 -0.115 1.00 94.44 104 GLY A N 1
ATOM 727 C CA . GLY A 1 104 ? 3.802 11.385 0.398 1.00 94.44 104 GLY A CA 1
ATOM 728 C C . GLY A 1 104 ? 2.869 10.743 1.419 1.00 94.44 104 GLY A C 1
ATOM 729 O O . GLY A 1 104 ? 3.084 9.618 1.851 1.00 94.44 104 GLY A O 1
ATOM 730 N N . THR A 1 105 ? 1.822 11.459 1.822 1.00 97.00 105 THR A N 1
ATOM 731 C CA . THR A 1 105 ? 0.990 11.059 2.964 1.00 97.00 105 THR A CA 1
ATOM 732 C C . THR A 1 105 ? -0.455 10.795 2.561 1.00 97.00 105 THR A C 1
ATOM 734 O O . THR A 1 105 ? -1.109 11.643 1.956 1.00 97.00 105 THR A O 1
ATOM 737 N N . ILE A 1 106 ? -0.989 9.643 2.962 1.00 97.00 106 ILE A N 1
ATOM 738 C CA . ILE A 1 106 ? -2.427 9.368 2.930 1.00 97.00 106 ILE A CA 1
ATOM 739 C C . ILE A 1 106 ? -3.030 9.766 4.274 1.00 97.00 106 ILE A C 1
ATOM 741 O O . ILE A 1 106 ? -2.642 9.239 5.316 1.00 97.00 106 ILE A O 1
ATOM 745 N N . THR A 1 107 ? -4.026 10.649 4.254 1.00 97.00 107 THR A N 1
ATOM 746 C CA . THR A 1 107 ? -4.811 10.995 5.445 1.00 97.00 107 THR A CA 1
ATOM 747 C C . THR A 1 107 ? -6.179 10.325 5.391 1.00 97.00 107 THR A C 1
ATOM 749 O O . THR A 1 107 ? -6.982 10.595 4.501 1.00 97.00 107 THR A O 1
ATOM 752 N N . VAL A 1 108 ? -6.467 9.461 6.364 1.00 95.94 108 VAL A N 1
ATOM 753 C CA . VAL A 1 108 ? -7.749 8.756 6.48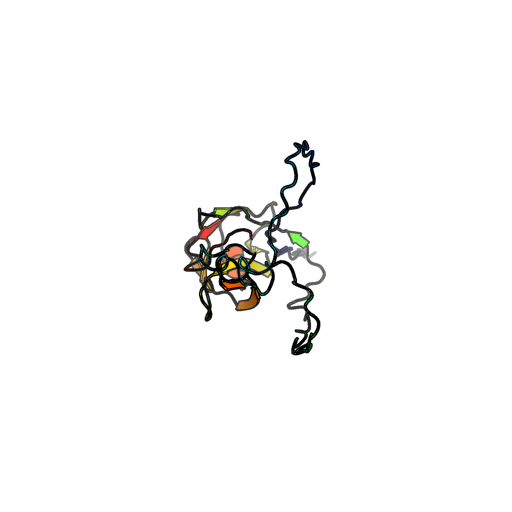2 1.00 95.94 108 VAL A CA 1
ATOM 754 C C . VAL A 1 108 ? -8.786 9.655 7.171 1.00 95.94 108 VAL A C 1
ATOM 756 O O . VAL A 1 108 ? -8.627 9.966 8.359 1.00 95.94 108 VAL A O 1
ATOM 759 N N . PRO A 1 109 ? -9.881 10.047 6.492 1.00 94.38 109 PRO A N 1
ATOM 760 C CA . PRO A 1 109 ? -10.872 10.952 7.063 1.00 94.38 109 PRO A CA 1
ATOM 761 C C . PRO A 1 109 ? -11.787 10.256 8.084 1.00 94.38 109 PRO A C 1
ATOM 763 O O . PRO A 1 109 ? -11.868 9.027 8.164 1.00 94.38 109 PRO A O 1
ATOM 766 N N . GLY A 1 110 ? -12.494 11.059 8.882 1.00 90.88 110 GLY A N 1
ATOM 767 C CA . GLY A 1 110 ? -13.486 10.600 9.860 1.00 90.88 110 GLY A CA 1
ATOM 768 C C . GLY A 1 110 ? -13.007 10.623 11.315 1.00 90.88 110 GLY A C 1
ATOM 769 O O . GLY A 1 110 ? -11.908 11.076 11.621 1.00 90.88 110 GLY A O 1
ATOM 770 N N . SER A 1 111 ? -13.862 10.135 12.218 1.00 92.19 111 SER A N 1
ATOM 771 C CA . SER A 1 111 ? -13.678 10.215 13.680 1.00 92.19 111 SER A CA 1
ATOM 772 C C . SER A 1 111 ? -13.786 8.872 14.416 1.00 92.19 111 SER A C 1
ATOM 774 O O . SER A 1 111 ? -13.696 8.833 15.639 1.00 92.19 111 SER A O 1
ATOM 776 N N . PHE A 1 112 ? -13.955 7.759 13.698 1.00 92.44 112 PHE A N 1
ATOM 777 C CA . PHE A 1 112 ? -13.982 6.419 14.294 1.00 92.44 112 PHE A CA 1
ATOM 778 C C . PHE A 1 112 ? -12.618 6.029 14.892 1.00 92.44 112 PHE A C 1
ATOM 780 O O . PHE A 1 112 ? -11.565 6.551 14.510 1.00 92.44 112 PHE A O 1
ATOM 787 N N . THR A 1 113 ? -12.613 5.084 15.824 1.00 94.50 113 THR A N 1
ATOM 788 C CA . THR A 1 113 ? -11.376 4.584 16.432 1.00 94.50 113 THR A CA 1
ATOM 789 C C . THR A 1 113 ? -10.667 3.633 15.469 1.00 94.50 113 THR A C 1
ATOM 791 O O . THR A 1 113 ? -11.238 2.626 15.068 1.00 94.50 113 THR A O 1
ATOM 794 N N . LEU A 1 114 ? -9.404 3.894 15.113 1.00 95.38 114 LEU A N 1
ATOM 795 C CA . LEU A 1 114 ? -8.665 3.015 14.190 1.00 95.38 114 LEU A CA 1
ATOM 796 C C . LEU A 1 114 ? -8.535 1.574 14.718 1.00 95.38 114 LEU A C 1
ATOM 798 O O . LEU A 1 114 ? -8.598 0.620 13.948 1.00 95.38 114 LEU A O 1
ATOM 802 N N . GLY A 1 115 ? -8.470 1.396 16.039 1.00 95.56 115 GLY A N 1
ATOM 803 C CA . GLY A 1 115 ? -8.478 0.085 16.692 1.00 95.56 115 GLY A CA 1
ATOM 804 C C . GLY A 1 115 ? -9.759 -0.744 16.499 1.00 95.56 115 GLY A C 1
ATOM 805 O O . GLY A 1 115 ? -9.767 -1.913 16.875 1.00 95.56 115 GLY A O 1
ATOM 806 N N . THR A 1 116 ? -10.837 -0.197 15.922 1.00 94.62 116 THR A N 1
ATOM 807 C CA . THR A 1 116 ? -12.050 -0.963 15.570 1.00 94.62 116 THR A CA 1
ATOM 808 C C . THR A 1 116 ? -12.093 -1.380 14.100 1.00 94.62 116 THR A C 1
ATOM 810 O O . THR A 1 116 ? -13.027 -2.070 13.703 1.00 94.62 116 THR A O 1
ATOM 813 N N . VAL A 1 117 ? -11.102 -0.991 13.290 1.00 96.25 117 VAL A N 1
ATOM 814 C CA . VAL A 1 117 ? -11.022 -1.381 11.875 1.00 96.25 117 VAL A CA 1
ATOM 815 C C . VAL A 1 117 ? -10.848 -2.893 11.772 1.00 96.25 117 VAL A C 1
ATOM 817 O O . VAL A 1 117 ? -9.953 -3.460 12.403 1.00 96.25 117 VAL A O 1
ATOM 820 N N . THR A 1 118 ? -11.705 -3.552 10.997 1.00 95.88 118 THR A N 1
ATOM 821 C CA . THR A 1 118 ? -11.644 -5.008 10.777 1.00 95.88 118 THR A CA 1
ATOM 822 C C . THR A 1 118 ? -10.848 -5.375 9.533 1.00 95.88 118 THR A C 1
ATOM 824 O O . THR A 1 118 ? -10.225 -6.432 9.514 1.00 95.88 118 THR A O 1
ATOM 827 N N . HIS A 1 119 ? -10.823 -4.488 8.534 1.00 95.88 119 HIS A N 1
ATOM 828 C CA . HIS A 1 119 ? -10.051 -4.644 7.307 1.00 95.88 119 HIS A CA 1
ATOM 829 C C . HIS A 1 119 ? -9.497 -3.299 6.828 1.00 95.88 119 HIS A C 1
ATOM 831 O O . HIS A 1 119 ? -10.246 -2.327 6.687 1.00 95.88 119 HIS A O 1
ATOM 837 N N . ALA A 1 120 ? -8.203 -3.264 6.516 1.00 96.88 120 ALA A N 1
ATOM 838 C CA . ALA A 1 120 ? -7.568 -2.175 5.787 1.00 96.88 120 ALA A CA 1
ATOM 839 C C . ALA A 1 120 ? -6.656 -2.738 4.695 1.00 96.88 120 ALA A C 1
ATOM 841 O O . ALA A 1 120 ? -5.734 -3.507 4.970 1.00 96.88 120 ALA A O 1
ATOM 842 N N . TYR A 1 121 ? -6.905 -2.324 3.456 1.00 97.00 121 TYR A N 1
ATOM 843 C CA . TYR A 1 121 ? -6.113 -2.733 2.303 1.00 97.00 121 TYR A CA 1
ATOM 844 C C . TYR 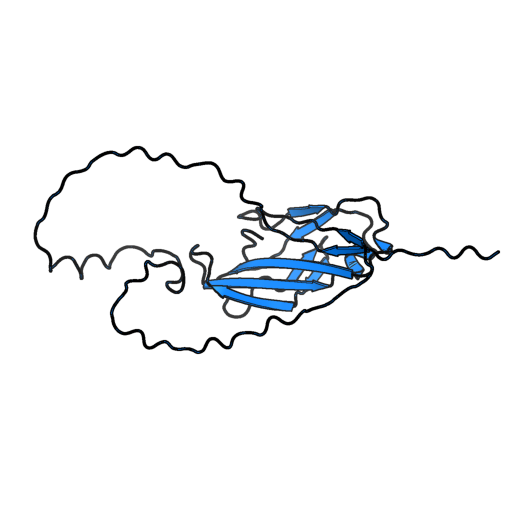A 1 121 ? -5.434 -1.520 1.686 1.00 97.00 121 TYR A C 1
ATOM 846 O O . TYR A 1 121 ? -6.089 -0.514 1.410 1.00 97.00 121 TYR A O 1
ATOM 854 N N . LEU A 1 122 ? -4.130 -1.641 1.450 1.00 97.50 122 LEU A N 1
ATOM 855 C CA . LEU A 1 122 ? -3.350 -0.656 0.716 1.00 97.50 122 LEU A CA 1
ATOM 856 C C . LEU A 1 122 ? -3.131 -1.158 -0.706 1.00 97.50 122 LEU A C 1
ATOM 858 O O . LEU A 1 122 ? -2.697 -2.295 -0.901 1.00 97.50 122 LEU A O 1
ATOM 862 N N . TYR A 1 123 ? -3.422 -0.299 -1.676 1.00 95.62 123 TYR A N 1
ATOM 863 C CA . TYR A 1 123 ? -3.193 -0.539 -3.094 1.00 95.62 123 TYR A CA 1
ATOM 864 C C . TYR A 1 123 ? -2.222 0.504 -3.618 1.00 95.62 123 TYR A C 1
ATOM 866 O O . TYR A 1 123 ? -2.335 1.684 -3.287 1.00 95.62 123 TYR A O 1
ATOM 874 N N . TRP A 1 124 ? -1.287 0.063 -4.447 1.00 94.94 124 TRP A N 1
ATOM 875 C CA . TRP A 1 124 ? -0.394 0.954 -5.165 1.00 94.94 124 TRP A CA 1
ATOM 876 C C . TRP A 1 124 ? -0.041 0.351 -6.510 1.00 94.94 124 TRP A C 1
ATOM 878 O O . TRP A 1 124 ? -0.055 -0.870 -6.712 1.00 94.94 124 TRP A O 1
ATOM 888 N N . HIS A 1 125 ? 0.295 1.232 -7.435 1.00 91.81 125 HIS A N 1
ATOM 889 C CA . HIS A 1 125 ? 0.821 0.856 -8.725 1.00 91.81 125 HIS A CA 1
ATOM 890 C C . HIS A 1 125 ? 1.801 1.904 -9.215 1.00 91.81 125 HIS A C 1
ATOM 892 O O . HIS A 1 125 ? 1.869 3.027 -8.719 1.00 91.81 125 HIS A O 1
ATOM 898 N N . GLY A 1 126 ? 2.571 1.506 -10.209 1.00 90.81 126 GLY A N 1
ATOM 899 C CA . GLY A 1 126 ? 3.512 2.386 -10.863 1.00 90.81 126 GLY A CA 1
ATOM 900 C C . GLY A 1 126 ? 4.058 1.753 -12.124 1.00 90.81 126 GLY A C 1
ATOM 901 O O . GLY A 1 126 ? 3.690 0.637 -12.500 1.00 90.81 126 GLY A O 1
ATOM 902 N N . ILE A 1 127 ? 4.943 2.489 -12.773 1.00 89.50 127 ILE A N 1
ATOM 903 C CA . ILE A 1 127 ? 5.620 2.079 -14.002 1.00 89.50 127 ILE A CA 1
ATOM 904 C C . ILE A 1 127 ? 7.055 1.667 -13.683 1.00 89.50 127 ILE A C 1
ATOM 906 O O . ILE A 1 127 ? 7.696 2.248 -12.807 1.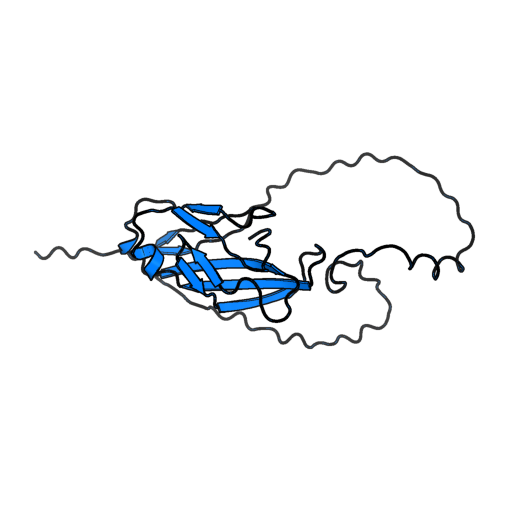00 89.50 127 ILE A O 1
ATOM 910 N N . SER A 1 128 ? 7.567 0.664 -14.389 1.00 89.94 128 SER A N 1
ATOM 911 C CA . SER A 1 128 ? 8.938 0.188 -14.219 1.00 89.94 128 SER A CA 1
ATOM 912 C C . SER A 1 128 ? 9.494 -0.402 -15.515 1.00 89.94 128 SER A C 1
ATOM 914 O O . SER A 1 128 ? 8.767 -0.727 -16.457 1.00 89.94 128 SER A O 1
ATOM 916 N N . ASN A 1 129 ? 10.819 -0.533 -15.560 1.00 90.00 129 ASN A N 1
ATOM 917 C CA . ASN A 1 129 ? 11.529 -1.307 -16.575 1.00 90.00 129 ASN A CA 1
ATOM 918 C C . ASN A 1 129 ? 11.877 -2.724 -16.103 1.00 90.00 129 ASN A C 1
ATOM 920 O O . ASN A 1 129 ? 12.324 -3.538 -16.906 1.00 90.00 129 ASN A O 1
ATOM 924 N N . SER A 1 130 ? 11.649 -3.045 -14.825 1.00 88.31 130 SER A N 1
ATOM 925 C CA . SER A 1 130 ? 11.934 -4.375 -14.289 1.00 88.31 130 SER A CA 1
ATOM 926 C C . SER A 1 130 ? 10.959 -5.418 -14.854 1.00 88.31 130 SER A C 1
ATOM 928 O O . SER A 1 130 ? 9.742 -5.261 -14.694 1.00 88.31 130 SER A O 1
ATOM 930 N N . PRO A 1 131 ? 11.448 -6.512 -15.470 1.00 77.31 131 PRO A N 1
ATOM 931 C CA . PRO A 1 131 ? 10.594 -7.614 -15.910 1.00 77.31 131 PRO A CA 1
ATOM 932 C C . PRO A 1 131 ? 10.162 -8.524 -14.748 1.00 77.31 131 PRO A C 1
ATOM 934 O O . PRO A 1 131 ? 9.122 -9.174 -14.828 1.00 77.31 131 PRO A O 1
ATOM 937 N N . ASN A 1 132 ? 10.936 -8.563 -13.656 1.00 77.88 132 ASN A N 1
ATOM 938 C CA . ASN A 1 132 ? 10.749 -9.520 -12.559 1.00 77.88 132 ASN A CA 1
ATOM 939 C C . ASN A 1 132 ? 9.881 -8.964 -11.417 1.00 77.88 132 ASN A C 1
ATOM 941 O O . ASN A 1 132 ? 9.276 -9.717 -10.654 1.00 77.88 132 ASN A O 1
ATOM 945 N N . GLY A 1 133 ? 9.746 -7.645 -11.315 1.00 81.81 133 GLY A N 1
ATOM 946 C CA . GLY A 1 133 ? 9.083 -7.005 -10.183 1.00 81.81 133 GLY A CA 1
ATOM 947 C C . GLY A 1 133 ? 9.793 -5.727 -9.785 1.00 81.81 133 GLY A C 1
ATOM 948 O O . GLY A 1 133 ? 11.017 -5.710 -9.755 1.00 81.81 133 GLY A O 1
ATOM 949 N N . ALA A 1 134 ? 9.032 -4.681 -9.498 1.00 90.12 134 ALA A N 1
ATOM 950 C CA . ALA A 1 134 ? 9.531 -3.467 -8.858 1.00 90.12 134 ALA A CA 1
ATOM 951 C C . ALA A 1 134 ? 8.497 -2.972 -7.849 1.00 90.12 134 ALA A C 1
ATOM 953 O O . ALA A 1 134 ? 7.296 -3.119 -8.104 1.00 90.12 134 ALA A O 1
ATOM 954 N N . GLY A 1 135 ? 8.950 -2.416 -6.724 1.00 90.88 135 GLY A N 1
ATOM 955 C CA . GLY A 1 135 ? 8.072 -1.835 -5.703 1.00 90.88 135 GLY A CA 1
ATOM 956 C C . GLY A 1 135 ? 7.131 -2.846 -5.053 1.00 90.88 135 GLY A C 1
ATOM 957 O O . GLY A 1 135 ? 6.002 -2.509 -4.707 1.00 90.88 135 GLY A O 1
ATOM 958 N N . GLN A 1 136 ? 7.556 -4.110 -4.924 1.00 95.44 136 GLN A N 1
ATOM 959 C CA . GLN A 1 136 ? 6.779 -5.113 -4.190 1.00 95.44 136 GLN A CA 1
ATOM 960 C C . GLN A 1 136 ? 6.743 -4.807 -2.689 1.00 95.44 136 GLN A C 1
ATOM 962 O O . GLN A 1 136 ? 5.755 -5.121 -2.032 1.00 95.44 136 GLN A O 1
ATOM 967 N N . SER A 1 137 ? 7.805 -4.216 -2.147 1.00 95.94 137 SER A N 1
ATOM 968 C CA . SER A 1 137 ? 7.832 -3.692 -0.786 1.00 95.94 137 SER A CA 1
ATOM 969 C C . SER A 1 137 ? 7.890 -2.175 -0.854 1.00 95.94 137 SER A C 1
ATOM 971 O O . SER A 1 137 ? 8.623 -1.646 -1.681 1.00 95.94 137 SER A O 1
ATOM 973 N N . ILE A 1 138 ? 7.120 -1.517 0.004 1.00 96.38 138 ILE A N 1
ATOM 974 C CA . ILE A 1 138 ? 7.169 -0.071 0.246 1.00 96.38 138 ILE A CA 1
ATOM 975 C C . ILE A 1 138 ? 7.223 0.157 1.752 1.00 96.38 138 ILE A C 1
ATOM 977 O O . ILE A 1 138 ? 6.956 -0.771 2.523 1.00 96.38 138 ILE A O 1
ATOM 981 N N . GLN A 1 139 ? 7.504 1.373 2.192 1.00 97.38 139 GLN A N 1
ATOM 982 C CA . GLN A 1 139 ? 7.378 1.722 3.603 1.00 97.38 139 GLN A CA 1
ATOM 983 C C . GLN A 1 139 ? 6.057 2.445 3.859 1.00 97.38 139 GLN A C 1
ATOM 985 O O . GLN A 1 139 ? 5.607 3.268 3.063 1.00 97.38 139 GLN A O 1
ATOM 990 N N . VAL A 1 140 ? 5.449 2.141 5.003 1.00 97.50 140 VAL A N 1
ATOM 991 C CA . VAL A 1 140 ? 4.295 2.853 5.551 1.00 97.50 140 VAL A CA 1
ATOM 992 C C . VAL A 1 140 ? 4.636 3.275 6.973 1.00 97.50 140 VAL A C 1
ATOM 994 O O . VAL A 1 140 ? 4.806 2.410 7.833 1.00 97.50 140 VAL A O 1
ATOM 997 N N . ASN A 1 141 ? 4.761 4.577 7.241 1.00 96.19 141 ASN A N 1
ATOM 998 C CA . ASN A 1 141 ? 5.274 5.096 8.521 1.00 96.19 141 ASN A CA 1
ATOM 999 C C . ASN A 1 141 ? 6.578 4.383 8.939 1.00 96.19 141 ASN A C 1
ATOM 1001 O O . ASN A 1 141 ? 6.675 3.822 10.034 1.00 96.19 141 ASN A O 1
ATOM 1005 N N . SER A 1 142 ? 7.537 4.302 8.011 1.00 95.50 142 SER A N 1
ATOM 1006 C CA . SER A 1 142 ? 8.820 3.598 8.180 1.00 95.50 142 SER A CA 1
ATOM 1007 C C . SER A 1 142 ? 8.727 2.089 8.466 1.00 95.50 142 SER A C 1
ATOM 1009 O O . SER A 1 142 ? 9.728 1.461 8.815 1.00 95.50 142 SER A O 1
ATOM 1011 N N . THR A 1 143 ? 7.547 1.480 8.320 1.00 97.12 143 THR A N 1
ATOM 1012 C CA . THR A 1 143 ? 7.339 0.031 8.447 1.00 97.12 143 THR A CA 1
ATOM 1013 C C . THR A 1 143 ? 7.240 -0.603 7.069 1.00 97.12 143 THR A C 1
ATOM 1015 O O . THR A 1 143 ? 6.398 -0.199 6.269 1.00 97.12 143 THR A O 1
ATOM 1018 N N . ALA A 1 144 ? 8.044 -1.634 6.810 1.00 9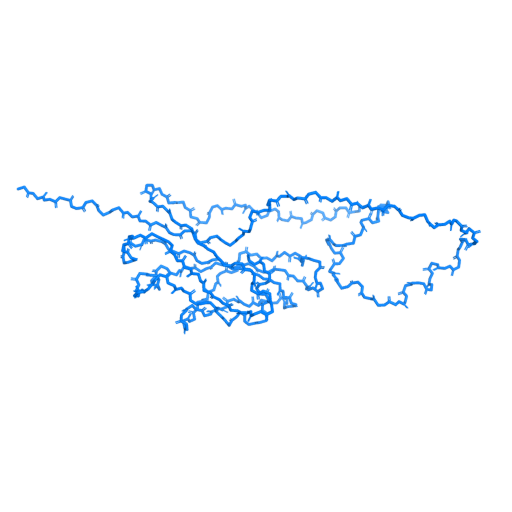7.44 144 ALA A N 1
ATOM 1019 C CA . ALA A 1 144 ? 8.000 -2.347 5.540 1.00 97.44 144 ALA A CA 1
ATOM 1020 C C . ALA A 1 144 ? 6.662 -3.065 5.353 1.00 97.44 144 ALA A C 1
ATOM 1022 O O . ALA A 1 144 ? 6.235 -3.865 6.189 1.00 97.44 144 ALA A O 1
ATOM 1023 N N . VAL A 1 145 ? 6.017 -2.795 4.222 1.00 98.06 145 VAL A N 1
ATOM 1024 C CA . VAL A 1 145 ? 4.778 -3.425 3.782 1.00 98.06 145 VAL A CA 1
ATOM 1025 C C . VAL A 1 145 ? 5.037 -4.121 2.456 1.00 98.06 145 VAL A C 1
ATOM 1027 O O . VAL A 1 145 ? 5.303 -3.486 1.438 1.00 98.06 145 VAL A O 1
ATOM 1030 N N . THR A 1 146 ? 4.927 -5.449 2.463 1.00 97.38 146 THR A N 1
ATOM 1031 C CA . THR A 1 146 ? 5.098 -6.276 1.266 1.00 97.38 146 THR A CA 1
ATOM 1032 C C . THR A 1 146 ? 3.752 -6.578 0.614 1.00 97.38 146 THR A C 1
ATOM 1034 O O . THR A 1 146 ? 2.850 -7.154 1.222 1.00 97.38 146 THR A O 1
ATOM 1037 N N . GLY A 1 147 ? 3.628 -6.208 -0.655 1.00 95.94 147 GLY A N 1
ATOM 1038 C CA . GLY A 1 147 ? 2.449 -6.415 -1.477 1.00 95.94 147 GLY A CA 1
ATOM 1039 C C . GLY A 1 147 ? 2.420 -7.752 -2.203 1.00 95.94 147 GLY A C 1
ATOM 1040 O O . GLY A 1 147 ? 3.433 -8.322 -2.617 1.00 95.94 147 GLY A O 1
ATOM 1041 N N . VAL A 1 148 ? 1.199 -8.213 -2.448 1.00 94.38 148 VAL A N 1
ATOM 1042 C CA . VAL A 1 148 ? 0.887 -9.266 -3.410 1.00 94.38 148 VAL A CA 1
ATOM 1043 C C . VAL A 1 148 ? 0.689 -8.621 -4.777 1.00 94.38 148 VAL A C 1
ATOM 1045 O O . VAL A 1 148 ? -0.154 -7.735 -4.928 1.00 94.38 148 VAL A O 1
ATOM 1048 N N . LYS A 1 149 ? 1.447 -9.077 -5.782 1.00 91.62 149 LYS A N 1
ATOM 1049 C CA . LYS A 1 149 ? 1.320 -8.604 -7.167 1.00 91.62 149 LYS A CA 1
ATOM 1050 C C . LYS A 1 149 ? -0.056 -8.982 -7.722 1.00 91.62 149 LYS A C 1
ATOM 1052 O O . LYS A 1 149 ? -0.409 -10.158 -7.786 1.00 91.62 149 LYS A O 1
ATOM 1057 N N . LEU A 1 150 ? -0.829 -7.982 -8.131 1.00 89.56 150 LEU A N 1
ATOM 1058 C CA . LEU A 1 150 ? -2.165 -8.157 -8.702 1.00 89.56 150 LEU A CA 1
ATOM 1059 C C . LEU A 1 150 ? -2.117 -8.408 -10.207 1.00 89.56 150 LEU A C 1
ATOM 1061 O O . LEU A 1 150 ? -2.946 -9.152 -10.738 1.00 89.56 150 LEU A O 1
ATOM 1065 N N . GLY A 1 151 ? -1.143 -7.796 -10.880 1.00 87.56 151 GLY A N 1
ATOM 1066 C CA . GLY A 1 151 ? -0.966 -7.923 -12.314 1.00 87.56 151 GLY A CA 1
ATOM 1067 C C . GLY A 1 151 ? 0.142 -7.034 -12.859 1.00 87.56 151 GLY A C 1
ATOM 1068 O O . GLY A 1 151 ? 0.688 -6.174 -12.166 1.00 87.56 151 GLY A O 1
ATOM 1069 N N . VAL A 1 152 ? 0.443 -7.283 -14.128 1.00 88.06 152 VAL A N 1
ATOM 1070 C CA . VAL A 1 152 ? 1.334 -6.484 -14.963 1.00 88.06 152 VAL A CA 1
ATOM 1071 C C . VAL A 1 152 ? 0.529 -6.059 -16.186 1.00 88.06 152 VAL A C 1
ATOM 1073 O O . VAL A 1 152 ? -0.240 -6.854 -16.727 1.00 88.06 152 VAL A O 1
ATOM 1076 N N . SER A 1 153 ? 0.687 -4.812 -16.605 1.00 85.06 153 SER A N 1
ATOM 1077 C CA . SER A 1 153 ? 0.117 -4.284 -17.846 1.00 85.06 153 SER A CA 1
ATOM 1078 C C . SER A 1 153 ? 1.194 -3.569 -18.659 1.00 85.06 153 SER A C 1
ATOM 1080 O O . SER A 1 153 ? 2.333 -3.435 -18.203 1.00 85.06 153 SER A O 1
ATOM 1082 N N . SER A 1 154 ? 0.856 -3.154 -19.881 1.00 83.38 154 SER A N 1
ATOM 1083 C CA . SER A 1 154 ? 1.738 -2.315 -20.694 1.00 83.38 154 SER A CA 1
ATOM 1084 C C . SER A 1 154 ? 2.063 -0.997 -19.983 1.00 83.38 154 SER A C 1
ATOM 1086 O O . SER A 1 154 ? 1.421 -0.618 -18.998 1.00 83.38 154 SER A O 1
ATOM 1088 N N . ASP A 1 155 ? 3.080 -0.293 -20.470 1.00 80.19 155 ASP A N 1
ATOM 1089 C CA . ASP A 1 155 ? 3.371 1.046 -19.980 1.00 80.19 155 ASP A CA 1
ATOM 1090 C C . ASP A 1 155 ? 2.275 2.044 -20.378 1.00 80.19 155 ASP A C 1
ATOM 1092 O O . ASP A 1 155 ? 1.500 1.825 -21.311 1.00 80.19 155 ASP A O 1
ATOM 1096 N N . ASN A 1 156 ? 2.245 3.179 -19.681 1.00 74.38 156 ASN A N 1
ATOM 1097 C CA . ASN A 1 156 ? 1.350 4.300 -19.983 1.00 74.38 156 ASN A CA 1
ATOM 1098 C C . ASN A 1 156 ? 1.886 5.180 -21.127 1.00 74.38 156 ASN A C 1
ATOM 1100 O O . ASN A 1 156 ? 1.673 6.391 -21.126 1.00 74.38 156 ASN A O 1
ATOM 1104 N N . CYS A 1 157 ? 2.612 4.593 -22.083 1.00 79.62 157 CYS A N 1
ATOM 1105 C CA . CYS A 1 157 ? 3.265 5.308 -23.183 1.00 79.62 157 CYS A CA 1
ATOM 1106 C C . CYS A 1 157 ? 4.306 6.335 -22.725 1.00 79.62 157 CYS A C 1
ATOM 1108 O O . CYS A 1 157 ? 4.458 7.393 -23.335 1.00 79.62 157 CYS A O 1
ATOM 1110 N N . TRP A 1 158 ? 4.992 6.055 -21.619 1.00 78.62 158 TRP A N 1
ATOM 1111 C CA . TRP A 1 158 ? 5.952 6.978 -21.001 1.00 78.62 158 TRP A CA 1
ATOM 1112 C C . TRP A 1 158 ? 7.394 6.472 -21.095 1.00 78.62 158 TRP A C 1
ATOM 1114 O O . TRP A 1 158 ? 8.256 6.944 -20.357 1.00 78.62 158 TRP A O 1
ATOM 1124 N N . GLY A 1 159 ? 7.662 5.512 -21.983 1.00 83.88 159 GLY A N 1
ATOM 1125 C CA . GLY A 1 159 ? 9.009 4.978 -22.191 1.00 83.88 159 GLY A CA 1
ATOM 1126 C C . GLY A 1 159 ? 9.436 3.949 -21.155 1.00 83.88 159 GLY A C 1
ATOM 1127 O O . GLY A 1 159 ? 10.633 3.739 -20.969 1.00 83.88 159 GLY A O 1
ATOM 1128 N N . TYR A 1 160 ? 8.469 3.330 -20.480 1.00 86.75 160 TYR A N 1
ATOM 1129 C CA . TYR A 1 160 ? 8.714 2.235 -19.550 1.00 86.75 160 TYR A CA 1
ATOM 1130 C C . TYR A 1 160 ? 8.353 0.902 -20.200 1.00 86.75 160 TYR A C 1
ATOM 1132 O O . TYR A 1 160 ? 7.710 0.851 -21.246 1.00 86.75 160 TYR A O 1
ATOM 1140 N N . SER A 1 161 ? 8.779 -0.196 -19.584 1.00 88.25 161 SER A N 1
ATOM 1141 C CA . SER A 1 161 ? 8.508 -1.533 -20.116 1.00 88.25 161 SER A CA 1
ATOM 1142 C C . SER A 1 161 ? 7.141 -2.056 -19.683 1.00 88.25 161 SER A C 1
ATOM 1144 O O . SER A 1 161 ? 6.507 -2.804 -20.426 1.00 88.25 161 SER A O 1
ATOM 1146 N N . ASN A 1 162 ? 6.692 -1.703 -18.476 1.00 88.00 162 ASN A N 1
ATOM 1147 C CA . ASN A 1 162 ? 5.438 -2.191 -17.916 1.00 88.00 162 ASN A CA 1
ATOM 1148 C C . ASN A 1 162 ? 4.906 -1.305 -16.782 1.00 88.00 162 ASN A C 1
ATOM 1150 O O . ASN A 1 162 ? 5.622 -0.468 -16.229 1.00 88.00 162 ASN A O 1
ATOM 1154 N N . SER A 1 163 ? 3.650 -1.554 -16.417 1.00 89.44 163 SER A N 1
ATOM 1155 C CA . SER A 1 163 ? 3.041 -1.075 -15.177 1.00 89.44 163 SER A CA 1
ATOM 1156 C C . SER A 1 163 ? 2.733 -2.257 -14.262 1.00 89.44 163 SER A C 1
ATOM 1158 O O . SER A 1 163 ? 2.270 -3.302 -14.729 1.00 89.44 163 SER A O 1
ATOM 1160 N N . GLN A 1 164 ? 2.964 -2.105 -12.959 1.00 90.69 164 GLN A N 1
ATOM 1161 C CA . GLN A 1 164 ? 2.767 -3.160 -11.960 1.00 90.69 164 GLN A CA 1
ATOM 1162 C C . GLN A 1 164 ? 1.869 -2.663 -10.837 1.00 90.69 164 GLN A C 1
ATOM 1164 O O . GLN A 1 164 ? 2.015 -1.528 -10.388 1.00 90.69 164 GLN A O 1
ATOM 1169 N N . ALA A 1 165 ? 0.951 -3.520 -10.392 1.00 92.31 165 ALA A N 1
ATOM 1170 C CA . ALA A 1 165 ? -0.000 -3.209 -9.332 1.00 92.31 165 ALA A CA 1
ATOM 1171 C C . ALA A 1 165 ? 0.097 -4.218 -8.190 1.00 92.31 165 ALA A C 1
ATOM 1173 O O . ALA A 1 165 ? 0.265 -5.423 -8.417 1.00 92.31 165 ALA A O 1
ATOM 1174 N N . TYR A 1 166 ? -0.073 -3.725 -6.969 1.00 94.50 166 TYR A N 1
ATOM 1175 C CA . TYR A 1 166 ? 0.072 -4.489 -5.741 1.00 94.50 166 TYR A CA 1
ATOM 1176 C C . TYR A 1 166 ? -1.051 -4.186 -4.754 1.00 94.50 166 TYR A C 1
ATOM 1178 O O . TYR A 1 166 ? -1.690 -3.133 -4.793 1.00 94.50 166 TYR A O 1
ATOM 1186 N N . ARG A 1 167 ? -1.269 -5.138 -3.847 1.00 95.75 167 ARG A N 1
ATOM 1187 C CA . ARG A 1 167 ? -2.118 -4.977 -2.669 1.00 95.75 167 ARG A CA 1
ATOM 1188 C C . ARG A 1 167 ? -1.432 -5.557 -1.446 1.00 95.75 167 ARG A C 1
ATOM 1190 O O . ARG A 1 167 ? -0.946 -6.684 -1.515 1.00 95.75 167 ARG A O 1
ATOM 1197 N N . ALA A 1 168 ? -1.524 -4.875 -0.315 1.00 97.56 168 ALA A N 1
ATOM 1198 C CA . ALA A 1 168 ? -1.196 -5.429 0.995 1.00 97.56 168 ALA A CA 1
ATOM 1199 C C . ALA A 1 168 ? -2.384 -5.328 1.961 1.00 97.56 168 ALA A C 1
ATOM 1201 O O . ALA A 1 168 ? -3.206 -4.415 1.862 1.00 97.56 168 ALA A O 1
ATOM 1202 N N . ASP A 1 169 ? -2.464 -6.273 2.897 1.00 97.06 169 ASP A N 1
ATOM 1203 C CA . ASP A 1 169 ? -3.298 -6.140 4.092 1.00 97.06 169 ASP A CA 1
ATOM 1204 C C . ASP A 1 169 ? -2.498 -5.369 5.147 1.00 97.06 169 ASP A C 1
ATOM 1206 O O . ASP A 1 169 ? -1.451 -5.826 5.603 1.00 97.06 169 ASP A O 1
ATOM 1210 N N . VAL A 1 170 ? -2.976 -4.177 5.497 1.00 98.00 170 VAL A N 1
ATOM 1211 C CA . VAL A 1 170 ? -2.341 -3.266 6.462 1.00 98.00 170 VAL A CA 1
ATOM 1212 C C . VAL A 1 170 ? -3.196 -3.100 7.718 1.00 98.00 170 VAL A C 1
ATOM 1214 O O . VAL A 1 170 ? -3.016 -2.152 8.480 1.00 98.00 170 VAL A O 1
ATOM 1217 N N . THR A 1 171 ? -4.133 -4.025 7.959 1.00 97.31 171 THR A N 1
ATOM 1218 C CA . THR A 1 171 ? -5.100 -3.951 9.064 1.00 97.31 171 THR A CA 1
ATOM 1219 C C . THR A 1 171 ? -4.407 -3.769 10.410 1.00 97.31 171 THR A C 1
ATOM 1221 O O . THR A 1 171 ? -4.781 -2.880 11.175 1.00 97.31 171 THR A O 1
ATOM 1224 N N . SER A 1 172 ? -3.365 -4.555 10.691 1.00 97.50 172 SER A N 1
ATOM 1225 C CA . SER A 1 172 ? -2.616 -4.449 11.948 1.00 97.50 172 SER A CA 1
ATOM 1226 C C . SER A 1 172 ? -1.958 -3.079 12.115 1.00 97.50 172 SER A C 1
ATOM 1228 O O . SER A 1 172 ? -2.093 -2.483 13.179 1.00 97.50 172 SER A O 1
ATOM 1230 N N . LEU A 1 173 ? -1.327 -2.556 11.056 1.00 97.75 173 LEU A N 1
ATOM 1231 C CA . LEU A 1 173 ? -0.647 -1.257 11.058 1.00 97.75 173 LEU A CA 1
ATOM 1232 C C . LEU A 1 173 ? -1.637 -0.114 11.310 1.00 97.75 173 LEU A C 1
ATOM 1234 O O . LEU A 1 173 ? -1.391 0.749 12.152 1.00 97.75 173 LEU A O 1
ATOM 1238 N N . VAL A 1 174 ? -2.790 -0.134 10.634 1.00 97.50 174 VAL A N 1
ATOM 1239 C CA . VAL A 1 174 ? -3.848 0.866 10.830 1.00 97.50 174 VAL A CA 1
ATOM 1240 C C . VAL A 1 174 ? -4.406 0.799 12.249 1.00 97.50 174 VAL A C 1
ATOM 1242 O O . VAL A 1 174 ? -4.529 1.835 12.900 1.00 97.50 174 VAL A O 1
ATOM 1245 N N . ARG A 1 175 ? -4.704 -0.402 12.762 1.00 97.25 175 ARG A N 1
ATOM 1246 C CA . ARG A 1 175 ? -5.258 -0.585 14.114 1.00 97.25 175 ARG A CA 1
ATOM 1247 C C . ARG A 1 175 ? -4.313 -0.119 15.217 1.00 97.25 175 ARG A C 1
ATOM 1249 O O . ARG A 1 175 ? -4.794 0.368 16.237 1.00 97.25 175 ARG A O 1
ATOM 1256 N N . SER A 1 176 ? -3.004 -0.298 15.036 1.00 96.75 176 SER A N 1
ATOM 1257 C CA . SER A 1 176 ? -1.987 0.123 16.005 1.00 96.75 176 SER A CA 1
ATOM 1258 C C . SER A 1 176 ? -1.565 1.585 15.861 1.00 96.75 176 SER A C 1
ATOM 1260 O O . SER A 1 176 ? -0.821 2.079 16.705 1.00 96.75 176 SER A O 1
ATOM 1262 N N . SER A 1 177 ? -1.994 2.276 14.802 1.00 96.12 177 SER A N 1
ATOM 1263 C CA . SER A 1 177 ? -1.584 3.655 14.557 1.00 96.12 177 SER A CA 1
ATOM 1264 C C . SER A 1 177 ? -2.196 4.614 15.578 1.00 96.12 177 SER A C 1
ATOM 1266 O O . SER A 1 177 ? -3.393 4.569 15.871 1.00 96.12 177 SER A O 1
ATOM 1268 N N . SER A 1 178 ? -1.377 5.536 16.080 1.00 92.25 178 SER A N 1
ATOM 1269 C CA . SER A 1 178 ? -1.817 6.657 16.916 1.00 92.25 178 SER A CA 1
ATOM 1270 C C . SER A 1 178 ? -2.388 7.820 16.097 1.00 92.25 178 SER A C 1
ATOM 1272 O O . SER A 1 178 ? -3.050 8.696 16.653 1.00 92.25 178 SER A O 1
ATOM 1274 N N . GLY A 1 179 ? -2.149 7.831 14.780 1.00 95.00 179 GLY A N 1
ATOM 1275 C CA . GLY A 1 179 ? -2.542 8.896 13.865 1.00 95.00 179 GLY A CA 1
ATOM 1276 C C . GLY A 1 179 ? -3.267 8.391 12.619 1.00 95.00 179 GLY A C 1
ATOM 1277 O O . GLY A 1 179 ? -3.229 7.213 12.267 1.00 95.00 179 GLY A O 1
ATOM 1278 N N . ARG A 1 180 ? -3.937 9.318 11.932 1.00 96.12 180 ARG A N 1
ATOM 1279 C CA . ARG A 1 180 ? -4.677 9.068 10.681 1.00 96.12 180 ARG A CA 1
ATOM 1280 C C . ARG A 1 180 ? -3.876 9.395 9.422 1.00 96.12 180 ARG A C 1
ATOM 1282 O O . ARG A 1 180 ? -4.424 9.301 8.327 1.00 96.12 180 ARG A O 1
ATOM 1289 N N . SER A 1 181 ? -2.621 9.789 9.589 1.00 97.56 181 SER A N 1
ATOM 1290 C CA . SER A 1 181 ? -1.686 10.072 8.506 1.00 97.56 181 SER A CA 1
ATOM 1291 C C . SER A 1 181 ? -0.725 8.901 8.357 1.00 97.56 181 SER A C 1
ATOM 1293 O O . SER A 1 181 ? -0.148 8.441 9.343 1.00 97.56 181 SER A O 1
ATOM 1295 N N . PHE A 1 182 ? -0.592 8.423 7.127 1.00 97.81 182 PHE A N 1
ATOM 1296 C CA . PHE A 1 182 ? 0.268 7.309 6.756 1.00 97.81 182 PHE A CA 1
ATOM 1297 C C . PHE A 1 182 ? 1.221 7.784 5.666 1.00 97.81 182 PHE A C 1
ATOM 1299 O O . PHE A 1 182 ? 0.790 8.077 4.551 1.00 97.81 182 PHE A O 1
ATOM 1306 N N . GLU A 1 183 ? 2.491 7.923 6.017 1.00 97.19 183 GLU A N 1
ATOM 1307 C CA . GLU A 1 183 ? 3.572 8.285 5.105 1.00 97.19 183 GLU A CA 1
ATOM 1308 C C . GLU A 1 183 ? 3.950 7.076 4.258 1.00 97.19 183 GLU A C 1
ATOM 1310 O O . GLU A 1 183 ? 4.093 5.977 4.789 1.00 97.19 183 GLU A O 1
ATOM 1315 N N . LEU A 1 184 ? 4.071 7.286 2.952 1.00 96.56 184 LEU A N 1
ATOM 1316 C CA . LEU A 1 184 ? 4.472 6.302 1.959 1.00 96.56 184 LEU A CA 1
ATOM 1317 C C . LEU A 1 184 ? 5.787 6.742 1.329 1.00 96.56 184 LEU A C 1
ATOM 1319 O O . LEU A 1 184 ? 5.872 7.874 0.847 1.00 96.56 184 LEU A O 1
ATOM 1323 N N . ASP A 1 185 ? 6.761 5.845 1.270 1.00 95.81 185 ASP A N 1
ATOM 1324 C CA . ASP A 1 185 ? 8.025 6.039 0.561 1.00 95.81 185 ASP A CA 1
ATOM 1325 C C . ASP A 1 185 ? 8.666 4.687 0.186 1.00 95.81 185 ASP A C 1
ATOM 1327 O O . ASP A 1 185 ? 8.035 3.630 0.307 1.00 95.81 185 ASP A O 1
ATOM 1331 N N . GLU A 1 186 ? 9.895 4.738 -0.342 1.00 94.81 186 GLU A N 1
ATOM 1332 C CA . GLU A 1 186 ? 10.703 3.567 -0.713 1.00 94.81 186 GLU A CA 1
ATOM 1333 C C . GLU A 1 186 ? 9.989 2.627 -1.699 1.00 94.81 186 GLU A C 1
ATOM 1335 O O . GLU A 1 186 ? 9.894 1.417 -1.501 1.00 94.81 186 GLU A O 1
ATOM 1340 N N . PHE A 1 187 ? 9.494 3.189 -2.809 1.00 93.19 187 PHE A N 1
ATOM 1341 C CA . PHE A 1 187 ? 8.881 2.421 -3.903 1.00 93.19 187 PHE A CA 1
ATOM 1342 C C . PHE A 1 187 ? 9.892 1.642 -4.764 1.00 93.19 187 PHE A C 1
ATOM 1344 O O . PHE A 1 187 ? 9.490 1.035 -5.759 1.00 93.19 187 PHE A O 1
ATOM 1351 N N . ASP A 1 188 ? 11.175 1.608 -4.385 1.00 90.06 188 ASP A N 1
ATOM 1352 C CA . ASP A 1 188 ? 12.235 0.918 -5.132 1.00 90.06 188 ASP A CA 1
ATOM 1353 C C . ASP A 1 188 ? 12.291 1.418 -6.603 1.00 90.06 188 ASP A C 1
ATOM 1355 O O . ASP A 1 188 ? 12.026 2.591 -6.879 1.00 90.06 188 ASP A O 1
ATOM 1359 N N . ASP A 1 189 ? 12.591 0.552 -7.574 1.00 89.25 189 ASP A N 1
ATOM 1360 C CA . ASP A 1 189 ? 12.580 0.849 -9.015 1.00 89.25 189 ASP A CA 1
ATOM 1361 C C . ASP A 1 189 ? 11.173 1.091 -9.610 1.00 89.25 189 ASP A C 1
ATOM 1363 O O . ASP A 1 189 ? 11.006 1.207 -10.836 1.00 89.25 189 ASP A O 1
ATOM 1367 N N . LEU A 1 190 ? 10.120 1.099 -8.787 1.00 90.88 190 LEU A N 1
ATOM 1368 C CA . LEU A 1 190 ? 8.770 1.420 -9.230 1.00 90.88 190 LEU A CA 1
ATOM 1369 C C . LEU A 1 190 ? 8.588 2.929 -9.151 1.00 90.88 190 LEU A C 1
ATOM 1371 O O . LEU A 1 190 ? 8.600 3.512 -8.076 1.00 90.88 190 LEU A O 1
ATOM 1375 N N . ASN A 1 191 ? 8.343 3.570 -10.288 1.00 90.50 191 ASN A N 1
ATOM 1376 C CA . ASN A 1 191 ? 7.969 4.976 -10.300 1.00 90.50 191 ASN A CA 1
ATOM 1377 C C . ASN A 1 191 ? 6.456 5.083 -10.010 1.00 90.50 191 ASN A C 1
ATOM 1379 O O . ASN A 1 191 ? 5.668 4.692 -10.884 1.00 90.50 191 ASN A O 1
ATOM 1383 N N . PRO A 1 192 ? 6.019 5.600 -8.837 1.00 86.00 192 PRO A N 1
ATOM 1384 C CA . PRO A 1 192 ? 4.611 5.634 -8.409 1.00 86.00 192 PRO A CA 1
ATOM 1385 C C . PRO A 1 192 ? 3.823 6.759 -9.108 1.00 86.00 192 PRO A C 1
ATOM 1387 O O . PRO A 1 192 ? 3.143 7.593 -8.513 1.00 86.00 192 PRO A O 1
ATOM 1390 N N . ASN A 1 193 ? 3.961 6.832 -10.424 1.00 73.06 193 ASN A N 1
ATOM 1391 C CA . ASN A 1 193 ? 3.577 7.965 -11.237 1.00 73.06 193 ASN A CA 1
ATOM 1392 C C . ASN A 1 193 ? 2.110 7.891 -11.665 1.00 73.06 193 ASN A C 1
ATOM 1394 O O . ASN A 1 193 ? 1.794 7.505 -12.790 1.00 73.06 193 ASN A O 1
ATOM 1398 N N . GLY A 1 194 ? 1.221 8.271 -10.755 1.00 55.03 194 GLY A N 1
ATOM 1399 C CA . GLY A 1 194 ? -0.219 8.217 -10.991 1.00 55.03 194 GLY A CA 1
ATOM 1400 C C . GLY A 1 194 ? -0.809 6.876 -10.593 1.00 55.03 194 GLY A C 1
ATOM 1401 O O . GLY A 1 194 ? -1.484 6.241 -11.405 1.00 55.03 194 GLY A O 1
ATOM 1402 N N . ALA A 1 195 ? -0.548 6.495 -9.338 1.00 46.28 195 ALA A N 1
ATOM 1403 C CA . ALA A 1 195 ? -1.625 5.979 -8.509 1.00 46.28 195 ALA A CA 1
ATOM 1404 C C . ALA A 1 195 ? -2.806 6.954 -8.523 1.00 46.28 195 ALA A C 1
ATOM 1406 O O . ALA A 1 195 ? -2.548 8.183 -8.448 1.00 46.28 195 ALA A O 1
#

Sequence (195 aa):
MKNLLLTKSAAILIIIGSIILGCKKEVALEEAALKNESVESAVSAKLSSKSLLGSPAACGPVLANNGISKTTSSTQRVVSNANTIYDTDFVSAGLGGLRGVGSGTITVPGSFTLGTVTHAYLYWHGISNSPNGAGQSIQVNSTAVTGVKLGVSSDNCWGYSNSQAYRADVTSLVRSSSGRSFELDEFDDLNPNGA